Protein AF-A0A7S3DZ90-F1 (afdb_monomer)

Foldseek 3Di:
DDWDWDADFLQWIWTWDFPDDPVDTDTDPTDTAWEFCAQQPDLPDDDDCVRIDGRGAFCAPVQPVDPVRRSTWLKAWDWDQLQVPPDIWTWIHTQFQWTKTWAFSNDFDDDDPPGHTYTYDIAFADEPNHGDGADHNAHWDWDDDPNWIKIWGQHPVQFIWIWTDPHRHYTYTPGADADPPPRHTHHQDDDPDPPHRHRDDD

Organism: NCBI:txid464258

Sequence (202 aa):
RTDIVAGNAEGKILFFKNVGTDEFPQFLPGLSVKYCIVEVKNPAAKVHPRLLREIHVTAGSQALNGPAESAYGYATPAVVDWNGDGFPDLVMTDALGMHRVYLNAALRGGGGGGGAPVMQPEIGLYSDDRELQGPWRVKPGVGRFQGRMIYVVVDTDNELRAYHKIDNQNVKDAGKLKLVDGGKPIKTHYLSGSATGRIDIN

InterPro domains:
  IPR028994 Integrin alpha, N-terminal [SSF69318] (3-104)

Nearest PDB structures (foldseek):
  3mks-assembly3_D  TM=5.345E-01  e=4.967E-01  Saccharomyces cerevisiae
  6qk7-assembly1_B  TM=4.854E-01  e=2.616E-01  Saccharomyces cerevisiae S288C
  2vwd-assembly2_B  TM=2.953E-01  e=1.898E-01  Henipavirus nipahense
  7phw-assembly1_A  TM=2.817E-01  e=1.168E+00  Plasmodium falciparum 3D7

Structure (mmCIF, N/CA/C/O backbone):
data_AF-A0A7S3DZ90-F1
#
_entry.id   AF-A0A7S3DZ90-F1
#
loop_
_atom_site.group_PDB
_atom_site.id
_atom_site.type_symbol
_atom_site.label_atom_id
_atom_site.label_alt_id
_atom_site.label_comp_id
_atom_site.label_asym_id
_atom_site.label_entity_id
_atom_site.label_seq_id
_atom_site.pdbx_PDB_ins_code
_atom_site.Cartn_x
_atom_site.Cartn_y
_atom_site.Cartn_z
_atom_site.occupancy
_atom_site.B_iso_or_equiv
_atom_site.auth_seq_id
_atom_site.auth_comp_id
_atom_site.auth_asym_id
_atom_site.auth_atom_id
_atom_site.pdbx_PDB_model_num
ATOM 1 N N . ARG A 1 1 ? 6.403 -19.723 -6.366 1.00 89.50 1 ARG A N 1
ATOM 2 C CA . ARG A 1 1 ? 7.578 -18.830 -6.302 1.00 89.50 1 ARG A CA 1
ATOM 3 C C . ARG A 1 1 ? 7.096 -17.448 -5.910 1.00 89.50 1 ARG A C 1
ATOM 5 O O . ARG A 1 1 ? 6.301 -16.870 -6.643 1.00 89.50 1 ARG A O 1
ATOM 12 N N . THR A 1 2 ? 7.594 -16.941 -4.796 1.00 94.38 2 THR A N 1
ATOM 13 C CA . THR A 1 2 ? 7.128 -15.726 -4.137 1.00 94.38 2 THR A CA 1
ATOM 14 C C . THR A 1 2 ? 8.254 -14.705 -4.116 1.00 94.38 2 THR A C 1
ATOM 16 O O . THR A 1 2 ? 9.375 -15.025 -3.720 1.00 94.38 2 THR A O 1
ATOM 19 N N . ASP A 1 3 ? 7.953 -13.493 -4.573 1.00 95.75 3 ASP A N 1
ATOM 20 C CA . ASP A 1 3 ? 8.850 -12.338 -4.530 1.00 95.75 3 ASP A CA 1
ATOM 21 C C . ASP A 1 3 ? 8.660 -11.551 -3.220 1.00 95.75 3 ASP A C 1
ATOM 23 O O . ASP A 1 3 ? 7.667 -11.735 -2.515 1.00 95.75 3 ASP A O 1
ATOM 27 N N . ILE A 1 4 ? 9.578 -10.632 -2.903 1.00 96.31 4 ILE A N 1
ATOM 28 C CA . ILE A 1 4 ? 9.445 -9.734 -1.745 1.00 96.31 4 ILE A CA 1
ATOM 29 C C . ILE A 1 4 ? 9.170 -8.306 -2.214 1.00 96.31 4 ILE A C 1
ATOM 31 O O . ILE A 1 4 ? 9.851 -7.778 -3.094 1.00 96.31 4 ILE A O 1
ATOM 35 N N . VAL A 1 5 ? 8.210 -7.657 -1.555 1.00 97.00 5 VAL A N 1
ATOM 36 C CA . VAL A 1 5 ? 8.021 -6.204 -1.586 1.00 97.00 5 VAL A CA 1
ATOM 37 C C . VAL A 1 5 ? 8.243 -5.669 -0.178 1.00 97.00 5 VAL A C 1
ATOM 39 O O . VAL A 1 5 ? 7.605 -6.130 0.769 1.00 97.00 5 VAL A O 1
ATOM 42 N N . ALA A 1 6 ? 9.138 -4.697 -0.041 1.00 96.81 6 ALA A N 1
ATOM 43 C CA . ALA A 1 6 ? 9.472 -4.089 1.239 1.00 96.81 6 ALA A CA 1
ATOM 44 C C . ALA A 1 6 ? 9.488 -2.565 1.123 1.00 96.81 6 ALA A C 1
ATOM 46 O O . ALA A 1 6 ? 9.987 -2.017 0.143 1.00 96.81 6 ALA A O 1
ATOM 47 N N . GLY A 1 7 ? 8.957 -1.884 2.134 1.00 96.38 7 GLY A N 1
ATOM 48 C CA . GLY A 1 7 ? 9.203 -0.460 2.324 1.00 96.38 7 GLY A CA 1
ATOM 49 C C . GLY A 1 7 ? 10.426 -0.233 3.210 1.00 96.38 7 GLY A C 1
ATOM 50 O O . GLY A 1 7 ? 10.909 -1.163 3.860 1.00 96.38 7 GLY A O 1
ATOM 51 N N . ASN A 1 8 ? 10.942 0.993 3.239 1.00 94.94 8 ASN A N 1
ATOM 52 C CA . ASN A 1 8 ? 12.069 1.362 4.096 1.00 94.94 8 ASN A CA 1
ATOM 53 C C . ASN A 1 8 ? 11.842 2.703 4.821 1.00 94.94 8 ASN A C 1
ATOM 55 O O . ASN A 1 8 ? 10.846 3.395 4.596 1.00 94.94 8 ASN A O 1
ATOM 59 N N . ALA A 1 9 ? 12.780 3.070 5.701 1.00 93.81 9 ALA A N 1
ATOM 60 C CA . ALA A 1 9 ? 12.721 4.312 6.475 1.00 93.81 9 ALA A CA 1
ATOM 61 C C . ALA A 1 9 ? 12.746 5.572 5.591 1.00 93.81 9 ALA A C 1
ATOM 63 O O . ALA A 1 9 ? 12.045 6.532 5.894 1.00 93.81 9 ALA A O 1
ATOM 64 N N . GLU A 1 10 ? 13.464 5.545 4.464 1.00 94.69 10 GLU A N 1
ATOM 65 C CA . GLU A 1 10 ? 13.454 6.633 3.472 1.00 94.69 10 GLU A CA 1
ATOM 66 C C . GLU A 1 10 ? 12.073 6.823 2.825 1.00 94.69 10 GLU A C 1
ATOM 68 O O . GLU A 1 10 ? 11.802 7.883 2.294 1.00 94.69 10 GLU A O 1
ATOM 73 N N . GLY A 1 11 ? 11.172 5.836 2.894 1.00 95.19 11 GLY A N 1
ATOM 74 C CA . GLY A 1 11 ? 9.856 5.905 2.256 1.00 95.19 11 GLY A CA 1
ATOM 75 C C . GLY A 1 11 ? 9.835 5.415 0.811 1.00 95.19 11 GLY A C 1
ATOM 76 O O . GLY A 1 11 ? 8.905 5.717 0.065 1.00 95.19 11 GLY A O 1
ATOM 77 N N . LYS A 1 12 ? 10.849 4.644 0.411 1.00 96.75 12 LYS A N 1
ATOM 78 C CA . LYS A 1 12 ? 10.896 3.946 -0.875 1.00 96.75 12 LYS A CA 1
ATOM 79 C C . LYS A 1 12 ? 10.248 2.573 -0.772 1.00 96.75 12 LYS A C 1
ATOM 81 O O . LYS A 1 12 ? 10.244 1.955 0.294 1.00 96.75 12 LYS A O 1
ATOM 86 N N . ILE A 1 13 ? 9.775 2.073 -1.912 1.00 97.75 13 ILE A N 1
ATOM 87 C CA . ILE A 1 13 ? 9.310 0.692 -2.074 1.00 97.75 13 ILE A CA 1
ATOM 88 C C . ILE A 1 13 ? 10.313 -0.083 -2.925 1.00 97.75 13 ILE A C 1
ATOM 90 O O . ILE A 1 13 ? 10.638 0.319 -4.041 1.00 97.75 13 ILE A O 1
ATOM 94 N N . LEU A 1 14 ? 10.774 -1.216 -2.408 1.00 97.00 14 LEU A N 1
ATOM 95 C CA . LEU A 1 14 ? 11.739 -2.101 -3.043 1.00 97.00 14 LEU A CA 1
ATOM 96 C C . LEU A 1 14 ? 11.081 -3.430 -3.415 1.00 97.00 14 LEU A C 1
ATOM 98 O O . LEU A 1 14 ? 10.342 -4.016 -2.624 1.00 97.00 14 LEU A O 1
ATOM 102 N N . PHE A 1 15 ? 11.389 -3.915 -4.613 1.00 96.75 15 PHE A N 1
ATOM 103 C CA . PHE A 1 15 ? 11.001 -5.221 -5.128 1.00 96.75 15 PHE A CA 1
ATOM 104 C C . PHE A 1 15 ? 12.232 -6.116 -5.258 1.00 96.75 15 PHE A C 1
ATOM 106 O O . PHE A 1 15 ? 13.197 -5.761 -5.938 1.00 96.75 15 PHE A O 1
ATOM 113 N N . PHE A 1 16 ? 12.179 -7.294 -4.646 1.00 96.00 16 PHE A N 1
ATOM 114 C CA . PHE A 1 16 ? 13.222 -8.309 -4.721 1.00 96.00 16 PHE A CA 1
ATOM 115 C C . PHE A 1 16 ? 12.654 -9.539 -5.419 1.00 96.00 16 PHE A C 1
ATOM 117 O O . PHE A 1 16 ? 11.820 -10.261 -4.867 1.00 96.00 16 PHE A O 1
ATOM 124 N N . LYS A 1 17 ? 13.114 -9.775 -6.647 1.00 94.81 17 LYS A N 1
ATOM 125 C CA . LYS A 1 17 ? 12.684 -10.925 -7.439 1.00 94.81 17 LYS A CA 1
ATOM 126 C C . LYS A 1 17 ? 13.322 -12.201 -6.906 1.00 94.81 17 LYS A C 1
ATOM 128 O O . LYS A 1 17 ? 14.549 -12.280 -6.842 1.00 94.81 17 LYS A O 1
ATOM 133 N N . ASN A 1 18 ? 12.511 -13.211 -6.622 1.00 95.62 18 ASN A N 1
ATOM 134 C CA . ASN A 1 18 ? 12.987 -14.553 -6.340 1.00 95.62 18 ASN A CA 1
ATOM 135 C C . ASN A 1 18 ? 13.357 -15.257 -7.658 1.00 95.62 18 ASN A C 1
ATOM 137 O O . ASN A 1 18 ? 12.554 -15.394 -8.583 1.00 95.62 18 ASN A O 1
ATOM 141 N N . VAL A 1 19 ? 14.603 -15.697 -7.776 1.00 95.38 19 VAL A N 1
ATOM 142 C CA . VAL A 1 19 ? 15.122 -16.500 -8.889 1.00 95.38 19 VAL A CA 1
ATOM 143 C C . VAL A 1 19 ? 15.298 -17.980 -8.524 1.00 95.38 19 VAL A C 1
ATOM 145 O O . VAL A 1 19 ? 15.515 -18.782 -9.431 1.00 95.38 19 VAL A O 1
ATOM 148 N N . GLY A 1 20 ? 15.105 -18.346 -7.249 1.00 95.38 20 GLY A N 1
ATOM 149 C CA . GLY A 1 20 ? 15.128 -19.710 -6.698 1.00 95.38 20 GLY A CA 1
ATOM 150 C C . GLY A 1 20 ? 13.739 -20.366 -6.603 1.00 95.38 20 GLY A C 1
ATOM 151 O O . GLY A 1 20 ? 12.904 -20.184 -7.484 1.00 95.38 20 GLY A O 1
ATOM 152 N N . THR A 1 21 ? 13.451 -21.155 -5.570 1.00 97.31 21 THR A N 1
ATOM 153 C CA . THR A 1 21 ? 12.089 -21.688 -5.311 1.00 97.31 21 THR A CA 1
ATOM 154 C C . THR A 1 21 ? 11.486 -21.056 -4.056 1.00 97.31 21 THR A C 1
ATOM 156 O O . THR A 1 21 ? 12.068 -20.122 -3.506 1.00 97.31 21 THR A O 1
ATOM 159 N N . ASP A 1 22 ? 10.294 -21.487 -3.634 1.00 96.12 22 ASP A N 1
ATOM 160 C CA . ASP A 1 22 ? 9.749 -21.050 -2.339 1.00 96.12 22 ASP A CA 1
ATOM 161 C C . ASP A 1 22 ? 10.465 -21.747 -1.173 1.00 96.12 22 ASP A C 1
ATOM 163 O O . ASP A 1 22 ? 10.659 -21.152 -0.119 1.00 96.12 22 ASP A O 1
ATOM 167 N N . GLU A 1 23 ? 10.931 -22.976 -1.392 1.00 97.25 23 GLU A N 1
ATOM 168 C CA . GLU A 1 23 ? 11.696 -23.779 -0.434 1.00 97.25 23 GLU A CA 1
ATOM 169 C C . GLU A 1 23 ? 13.158 -23.319 -0.344 1.00 97.25 23 GLU A C 1
ATOM 171 O O . GLU A 1 23 ? 13.744 -23.309 0.736 1.00 97.25 23 GLU A O 1
ATOM 176 N N . PHE A 1 24 ? 13.743 -22.910 -1.476 1.00 97.44 24 PHE A N 1
ATOM 177 C CA . PHE A 1 24 ? 15.122 -22.425 -1.579 1.00 97.44 24 PHE A CA 1
ATOM 178 C C . PHE A 1 24 ? 15.156 -21.061 -2.282 1.00 97.44 24 PHE A C 1
ATOM 180 O O . PHE A 1 24 ? 15.532 -20.973 -3.461 1.00 97.44 24 PHE A O 1
ATOM 187 N N . PRO A 1 25 ? 14.723 -19.985 -1.603 1.00 97.50 25 PRO A N 1
ATOM 188 C CA . PRO A 1 25 ? 14.628 -18.673 -2.219 1.00 97.50 25 PRO A CA 1
ATOM 189 C C . PRO A 1 25 ? 16.012 -18.083 -2.498 1.00 97.50 25 PRO A C 1
ATOM 191 O O . PRO A 1 25 ? 16.940 -18.189 -1.697 1.00 97.50 25 PRO A O 1
ATOM 194 N N . GLN A 1 26 ? 16.136 -17.412 -3.641 1.00 97.12 26 GLN A N 1
ATOM 195 C CA . GLN A 1 26 ? 17.322 -16.640 -4.012 1.00 97.12 26 GLN A CA 1
ATOM 196 C C . GLN A 1 26 ? 16.853 -15.306 -4.561 1.00 97.12 26 GLN A C 1
ATOM 198 O O . GLN A 1 26 ? 16.130 -15.285 -5.551 1.00 97.12 26 GLN A O 1
ATOM 203 N N . PHE A 1 27 ? 17.237 -14.195 -3.944 1.00 96.06 27 PHE A N 1
ATOM 204 C CA . PHE A 1 27 ? 16.730 -12.883 -4.335 1.00 96.06 27 PHE A CA 1
ATOM 205 C C . PHE A 1 27 ? 17.765 -12.094 -5.132 1.00 96.06 27 PHE A C 1
ATOM 207 O O . PHE A 1 27 ? 18.931 -12.010 -4.749 1.00 96.06 27 PHE A O 1
ATOM 214 N N . LEU A 1 28 ? 17.324 -11.487 -6.234 1.00 94.56 28 LEU A N 1
ATOM 215 C CA . LEU A 1 28 ? 18.101 -10.451 -6.913 1.00 94.56 28 LEU A CA 1
ATOM 216 C C . LEU A 1 28 ? 18.179 -9.179 -6.046 1.00 94.56 28 LEU A C 1
ATOM 218 O O . LEU A 1 28 ? 17.318 -8.982 -5.182 1.00 94.56 28 LEU A O 1
ATOM 222 N N . PRO A 1 29 ? 19.162 -8.288 -6.293 1.00 93.94 29 PRO A N 1
ATOM 223 C CA . PRO A 1 29 ? 19.212 -6.981 -5.645 1.00 93.94 29 PRO A CA 1
ATOM 224 C C . PRO A 1 29 ? 17.889 -6.218 -5.775 1.00 93.94 29 PRO A C 1
ATOM 226 O O . PRO A 1 29 ? 17.228 -6.271 -6.815 1.00 93.94 29 PRO A O 1
ATOM 229 N N . GLY A 1 30 ? 17.525 -5.497 -4.713 1.00 93.62 30 GLY A N 1
ATOM 230 C CA . GLY A 1 30 ? 16.274 -4.750 -4.644 1.00 93.62 30 GLY A CA 1
ATOM 231 C C . GLY A 1 30 ? 16.196 -3.662 -5.710 1.00 93.62 30 GLY A C 1
ATOM 232 O O . GLY A 1 30 ? 17.103 -2.844 -5.851 1.00 93.62 30 GLY A O 1
ATOM 233 N N . LEU A 1 31 ? 15.088 -3.645 -6.443 1.00 94.56 31 LEU A N 1
ATOM 234 C CA . LEU A 1 31 ? 14.772 -2.624 -7.432 1.00 94.56 31 LEU A CA 1
ATOM 235 C C . LEU A 1 31 ? 13.698 -1.693 -6.881 1.00 94.56 31 LEU A C 1
ATOM 237 O O . LEU A 1 31 ? 12.680 -2.162 -6.374 1.00 94.56 31 LEU A O 1
ATOM 241 N N . SER A 1 32 ? 13.875 -0.384 -7.040 1.00 94.38 32 SER A N 1
ATOM 242 C CA . SER A 1 32 ? 12.825 0.569 -6.689 1.00 94.38 32 SER A CA 1
ATOM 243 C C . SER A 1 32 ? 11.581 0.356 -7.546 1.00 94.38 32 SER A C 1
ATOM 245 O O . SER A 1 32 ? 11.652 0.344 -8.782 1.00 94.38 32 SER A O 1
ATOM 247 N N . VAL A 1 33 ? 10.430 0.240 -6.889 1.00 96.44 33 VAL A N 1
ATOM 248 C CA . VAL A 1 33 ? 9.128 0.270 -7.550 1.00 96.44 33 VAL A CA 1
ATOM 249 C C . VAL A 1 33 ? 8.844 1.700 -7.998 1.00 96.44 33 VAL A C 1
ATOM 251 O O . VAL A 1 33 ? 9.099 2.675 -7.286 1.00 96.44 33 VAL A O 1
ATOM 254 N N . LYS A 1 34 ? 8.338 1.824 -9.223 1.00 95.94 34 LYS A N 1
ATOM 255 C CA . LYS A 1 34 ? 8.043 3.108 -9.856 1.00 95.94 34 LYS A CA 1
ATOM 256 C C . LYS A 1 34 ? 6.565 3.201 -10.174 1.00 95.94 34 LYS A C 1
ATOM 258 O O . LYS A 1 34 ? 5.936 2.179 -10.425 1.00 95.94 34 LYS A O 1
ATOM 263 N N . TYR A 1 35 ? 6.051 4.417 -10.255 1.00 96.12 35 TYR A N 1
ATOM 264 C CA . TYR A 1 35 ? 4.748 4.691 -10.841 1.00 96.12 35 TYR A CA 1
ATOM 265 C C . TYR A 1 35 ? 4.894 5.494 -12.135 1.00 96.12 35 TYR A C 1
ATOM 267 O O . TYR A 1 35 ? 5.886 6.204 -12.338 1.00 96.12 35 TYR A O 1
ATOM 275 N N . CYS A 1 36 ? 3.924 5.360 -13.034 1.00 95.00 36 CYS A N 1
ATOM 276 C CA . CYS A 1 36 ? 3.773 6.253 -14.171 1.00 95.00 36 CYS A CA 1
ATOM 277 C C . CYS A 1 36 ? 3.003 7.500 -13.733 1.00 95.00 36 CYS A C 1
ATOM 279 O O . CYS A 1 36 ? 1.966 7.378 -13.097 1.00 95.00 36 CYS A O 1
ATOM 281 N N . ILE A 1 37 ? 3.476 8.696 -14.087 1.00 95.31 37 ILE A N 1
ATOM 282 C CA . ILE A 1 37 ? 2.804 9.963 -13.733 1.00 95.31 37 ILE A CA 1
ATOM 283 C C . ILE A 1 37 ? 1.481 10.184 -14.480 1.00 95.31 37 ILE A C 1
ATOM 285 O O . ILE A 1 37 ? 0.783 11.157 -14.218 1.00 95.31 37 ILE A O 1
ATOM 289 N N . VAL A 1 38 ? 1.162 9.313 -15.436 1.00 92.31 38 VAL A N 1
ATOM 290 C CA . VAL A 1 38 ? -0.107 9.287 -16.160 1.00 92.31 38 VAL A CA 1
ATOM 291 C C . VAL A 1 38 ? -0.729 7.907 -16.026 1.00 92.31 38 VAL A C 1
ATOM 293 O O . VAL A 1 38 ? -0.021 6.907 -15.907 1.00 92.31 38 VAL A O 1
ATOM 296 N N . GLU A 1 39 ? -2.054 7.857 -16.083 1.00 92.00 39 GLU A N 1
ATOM 297 C CA . GLU A 1 39 ? -2.792 6.600 -16.093 1.00 92.00 39 GLU A CA 1
ATOM 298 C C . GLU A 1 39 ? -2.480 5.790 -17.367 1.00 92.00 39 GLU A C 1
ATOM 300 O O . GLU A 1 39 ? -2.555 6.296 -18.491 1.00 92.00 39 GLU A O 1
ATOM 305 N N . VAL A 1 40 ? -2.158 4.510 -17.197 1.00 90.38 40 VAL A N 1
ATOM 306 C CA . VAL A 1 40 ? -1.925 3.552 -18.281 1.00 90.38 40 VAL A CA 1
ATOM 307 C C . VAL A 1 40 ? -3.172 2.692 -18.462 1.00 90.38 40 VAL A C 1
ATOM 309 O O . VAL A 1 40 ? -3.439 1.810 -17.655 1.00 90.38 40 VAL A O 1
ATOM 312 N N . LYS A 1 41 ? -3.925 2.915 -19.544 1.00 87.88 41 LYS A N 1
ATOM 313 C CA . LYS A 1 41 ? -5.179 2.180 -19.820 1.00 87.88 41 LYS A CA 1
ATOM 314 C C . LYS A 1 41 ? -5.005 0.908 -20.647 1.00 87.88 41 LYS A C 1
ATOM 316 O O . LYS A 1 41 ? -5.927 0.107 -20.747 1.00 87.88 41 LYS A O 1
ATOM 321 N N . ASN A 1 42 ? -3.847 0.738 -21.282 1.00 85.75 42 ASN A N 1
ATOM 322 C CA . ASN A 1 42 ? -3.551 -0.410 -22.130 1.00 85.75 42 ASN A CA 1
ATOM 323 C C . ASN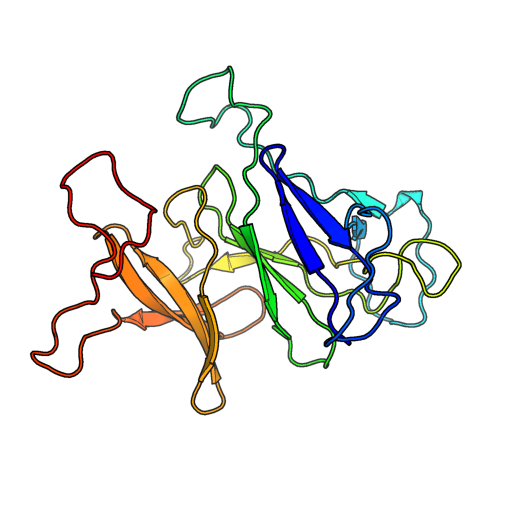 A 1 42 ? -2.287 -1.121 -21.615 1.00 85.75 42 ASN A C 1
ATOM 325 O O . ASN A 1 42 ? -1.208 -0.536 -21.718 1.00 85.75 42 ASN A O 1
ATOM 329 N N . PRO A 1 43 ? -2.382 -2.374 -21.137 1.00 74.94 43 PRO A N 1
ATOM 330 C CA . PRO A 1 43 ? -1.232 -3.172 -20.697 1.00 74.94 43 PRO A CA 1
ATOM 331 C C . PRO A 1 43 ? -0.149 -3.377 -21.769 1.00 74.94 43 PRO A C 1
ATOM 333 O O . PRO A 1 43 ? 1.010 -3.619 -21.448 1.00 74.94 43 PRO A O 1
ATOM 336 N N . ALA A 1 44 ? -0.499 -3.263 -23.056 1.00 82.69 44 ALA A N 1
ATOM 337 C CA . ALA A 1 44 ? 0.456 -3.336 -24.162 1.00 82.69 44 ALA A CA 1
ATOM 338 C C . ALA A 1 44 ? 1.188 -2.004 -24.432 1.00 82.69 44 ALA A C 1
ATOM 340 O O . ALA A 1 44 ? 2.037 -1.933 -25.326 1.00 82.69 44 ALA A O 1
ATOM 341 N N . ALA A 1 45 ? 0.858 -0.929 -23.707 1.00 83.94 45 ALA A N 1
ATOM 342 C CA . ALA A 1 45 ? 1.487 0.369 -23.892 1.00 83.94 45 ALA A CA 1
ATOM 343 C C . ALA A 1 45 ? 2.976 0.328 -23.525 1.00 83.94 45 ALA A C 1
ATOM 345 O O . ALA A 1 45 ? 3.390 -0.226 -22.509 1.00 83.94 45 ALA A O 1
ATOM 346 N N . LYS A 1 46 ? 3.800 0.997 -24.332 1.00 83.12 46 LYS A N 1
ATOM 347 C CA . LYS A 1 46 ? 5.193 1.278 -23.978 1.00 83.12 46 LYS A CA 1
ATOM 348 C C . LYS A 1 46 ? 5.250 2.638 -23.297 1.00 83.12 46 LYS A C 1
ATOM 350 O O . LYS A 1 46 ? 4.935 3.652 -23.913 1.00 83.12 46 LYS A O 1
ATOM 355 N N . VAL A 1 47 ? 5.672 2.664 -22.037 1.00 86.12 47 VAL A N 1
ATOM 356 C CA . VAL A 1 47 ? 5.824 3.908 -21.275 1.00 86.12 47 VAL A CA 1
ATOM 357 C C . VAL A 1 47 ? 7.250 4.425 -21.414 1.00 86.12 47 VAL A C 1
ATOM 359 O O . VAL A 1 47 ? 8.220 3.723 -21.125 1.00 86.12 47 VAL A O 1
ATOM 362 N N . HIS A 1 48 ? 7.384 5.677 -21.847 1.00 89.31 48 HIS A N 1
ATOM 363 C CA . HIS A 1 48 ? 8.685 6.327 -21.931 1.00 89.31 48 HIS A CA 1
ATOM 364 C C . HIS A 1 48 ? 9.280 6.518 -20.518 1.00 89.31 48 HIS A C 1
ATOM 366 O O . HIS A 1 48 ? 8.572 7.010 -19.638 1.00 89.31 48 HIS A O 1
ATOM 372 N N . PRO A 1 49 ? 10.579 6.240 -20.274 1.00 88.69 49 PRO A N 1
ATOM 373 C CA . PRO A 1 49 ? 11.175 6.324 -18.934 1.00 88.69 49 PRO A CA 1
ATOM 374 C C . PRO A 1 49 ? 11.006 7.677 -18.224 1.00 88.69 49 PRO A C 1
ATOM 376 O O . PRO A 1 49 ? 10.939 7.724 -17.000 1.00 88.69 49 PRO A O 1
ATOM 379 N N . ARG A 1 50 ? 10.885 8.784 -18.973 1.00 92.75 50 ARG A N 1
ATOM 380 C CA . ARG A 1 50 ? 10.632 10.133 -18.412 1.00 92.75 50 ARG A CA 1
ATOM 381 C C . ARG A 1 50 ? 9.261 10.288 -17.747 1.00 92.75 50 ARG A C 1
ATOM 383 O O . ARG A 1 50 ? 9.075 11.245 -17.000 1.00 92.75 50 ARG A O 1
ATOM 390 N N . LEU A 1 51 ? 8.326 9.379 -18.005 1.00 94.00 51 LEU A N 1
ATOM 391 C CA . LEU A 1 51 ? 7.019 9.340 -17.349 1.00 94.00 51 LEU A CA 1
ATOM 392 C C . LEU A 1 51 ? 7.038 8.502 -16.067 1.00 94.00 51 LEU A C 1
ATOM 394 O O . LEU A 1 51 ? 6.029 8.440 -15.381 1.00 94.00 51 LEU A O 1
ATOM 398 N N . LEU A 1 52 ? 8.160 7.857 -15.736 1.00 94.19 52 LEU A N 1
ATOM 399 C CA . LEU A 1 52 ? 8.284 7.052 -14.527 1.00 94.19 52 LEU A CA 1
ATOM 400 C C . LEU A 1 52 ? 8.883 7.875 -13.387 1.00 94.19 52 LEU A C 1
ATOM 402 O O . LEU A 1 52 ? 9.820 8.657 -13.587 1.00 94.19 52 LEU A O 1
ATOM 406 N N . ARG A 1 53 ? 8.365 7.677 -12.180 1.00 95.69 53 ARG A N 1
ATOM 407 C CA . ARG A 1 53 ? 8.896 8.237 -10.935 1.00 95.69 53 ARG A CA 1
ATOM 408 C C . ARG A 1 53 ? 9.047 7.126 -9.914 1.00 95.69 53 ARG A C 1
ATOM 410 O O . ARG A 1 53 ? 8.272 6.178 -9.908 1.00 95.69 53 ARG A O 1
ATOM 417 N N . GLU A 1 54 ? 10.080 7.224 -9.091 1.00 95.06 54 GLU A N 1
ATOM 418 C CA . GLU A 1 54 ? 10.201 6.364 -7.918 1.00 95.06 54 GLU A CA 1
ATOM 419 C C . GLU A 1 54 ? 9.058 6.678 -6.949 1.00 95.06 54 GLU A C 1
ATOM 421 O O . GLU A 1 54 ? 8.709 7.846 -6.768 1.00 95.06 54 GLU A O 1
ATOM 426 N N . ILE A 1 55 ? 8.465 5.642 -6.353 1.00 96.25 55 ILE A N 1
ATOM 427 C CA . ILE A 1 55 ? 7.583 5.840 -5.204 1.00 96.25 55 ILE A CA 1
ATOM 428 C C . ILE A 1 55 ? 8.487 6.193 -4.022 1.00 96.25 55 ILE A C 1
ATOM 430 O O . ILE A 1 55 ? 9.257 5.350 -3.561 1.00 96.25 55 ILE A O 1
ATOM 434 N N . HIS A 1 56 ? 8.413 7.445 -3.579 1.00 95.69 56 HIS A N 1
ATOM 435 C CA . HIS A 1 56 ? 9.183 7.978 -2.462 1.00 95.69 56 HIS A CA 1
ATOM 436 C C . HIS A 1 56 ? 8.283 8.927 -1.669 1.00 95.69 56 HIS A C 1
ATOM 438 O O . HIS A 1 56 ? 8.069 10.071 -2.067 1.00 95.69 56 HIS A O 1
ATOM 444 N N . VAL A 1 57 ? 7.714 8.416 -0.580 1.00 93.50 57 VAL A N 1
ATOM 445 C CA . VAL A 1 57 ? 6.922 9.211 0.367 1.00 93.50 57 VAL A CA 1
ATOM 446 C C . VAL A 1 57 ? 7.855 9.780 1.427 1.00 93.50 57 VAL A C 1
ATOM 448 O O . VAL A 1 57 ? 8.763 9.087 1.863 1.00 93.50 57 VAL A O 1
ATOM 451 N N . THR A 1 58 ? 7.662 11.021 1.854 1.00 93.62 58 THR A N 1
ATOM 452 C CA . THR A 1 58 ? 8.437 11.622 2.949 1.00 93.62 58 THR A CA 1
ATOM 453 C C . THR A 1 58 ? 7.513 12.439 3.838 1.00 93.62 58 THR A C 1
ATOM 455 O O . THR A 1 58 ? 6.482 12.933 3.386 1.00 93.62 58 THR A O 1
ATOM 458 N N . ALA A 1 59 ? 7.868 12.579 5.114 1.00 91.75 59 ALA A N 1
ATOM 459 C CA . ALA A 1 59 ? 7.096 13.392 6.046 1.00 91.75 59 ALA A CA 1
ATOM 460 C C . ALA A 1 59 ? 7.202 14.898 5.744 1.00 91.75 59 ALA A C 1
ATOM 462 O O . ALA A 1 59 ? 6.305 15.671 6.078 1.00 91.75 59 ALA A O 1
ATOM 463 N N . GLY A 1 60 ? 8.301 15.336 5.124 1.00 91.31 60 GLY A N 1
ATOM 464 C CA . GLY A 1 60 ? 8.527 16.736 4.779 1.00 91.31 60 GLY A CA 1
ATOM 465 C C . GLY A 1 60 ? 8.446 17.657 6.000 1.00 91.31 60 GLY A C 1
ATOM 466 O O . GLY A 1 60 ? 8.908 17.322 7.092 1.00 91.31 60 GLY A O 1
ATOM 467 N N . SER A 1 61 ? 7.836 18.830 5.827 1.00 88.75 61 SER A N 1
ATOM 468 C CA . SER A 1 61 ? 7.608 19.791 6.917 1.00 88.75 61 SER A CA 1
ATOM 469 C C . SER A 1 61 ? 6.606 19.307 7.971 1.00 88.75 61 SER A C 1
ATOM 471 O O . SER A 1 61 ? 6.503 19.922 9.029 1.00 88.75 61 SER A O 1
ATOM 473 N N . GLN A 1 62 ? 5.887 18.214 7.705 1.00 85.94 62 GLN A N 1
ATOM 474 C CA . GLN A 1 62 ? 4.899 17.618 8.605 1.00 85.94 62 GLN A CA 1
ATOM 475 C C . GLN A 1 62 ? 5.508 16.528 9.505 1.00 85.94 62 GLN A C 1
ATOM 477 O O . GLN A 1 62 ? 4.780 15.815 10.192 1.00 85.94 62 GLN A O 1
ATOM 482 N N . ALA A 1 63 ? 6.838 16.382 9.518 1.00 83.25 63 ALA A N 1
ATOM 483 C CA . ALA A 1 63 ? 7.534 15.414 10.359 1.00 83.25 63 ALA A CA 1
ATOM 484 C C . ALA A 1 63 ? 7.252 15.628 11.854 1.00 83.25 63 ALA A C 1
ATOM 486 O O . ALA A 1 63 ? 7.752 16.567 12.476 1.00 83.25 63 ALA A O 1
ATOM 487 N N . LEU A 1 64 ? 6.488 14.701 12.440 1.00 76.75 64 LEU A N 1
ATOM 488 C CA . LEU A 1 64 ? 6.030 14.771 13.830 1.00 76.75 64 LEU A CA 1
ATOM 489 C C . LEU A 1 64 ? 7.183 14.736 14.848 1.00 76.75 64 LEU A C 1
ATOM 491 O O . LEU A 1 64 ? 7.111 15.389 15.884 1.00 76.75 64 LEU A O 1
ATOM 495 N N . ASN A 1 65 ? 8.267 14.021 14.534 1.00 79.12 65 ASN A N 1
ATOM 496 C CA . ASN A 1 65 ? 9.448 13.901 15.400 1.00 79.12 65 ASN A CA 1
ATOM 497 C C . ASN A 1 65 ? 10.494 15.005 15.153 1.00 79.12 65 ASN A C 1
ATOM 499 O O . ASN A 1 65 ? 11.620 14.926 15.644 1.00 79.12 65 ASN A O 1
ATOM 503 N N . GLY A 1 66 ? 10.127 16.040 14.393 1.00 83.44 66 GLY A N 1
ATOM 504 C CA . GLY A 1 66 ? 10.957 17.204 14.116 1.00 83.44 66 GLY A CA 1
ATOM 505 C C . GLY A 1 66 ? 11.699 17.156 12.773 1.00 83.44 66 GLY A C 1
ATOM 506 O O . GLY A 1 66 ? 11.669 16.152 12.057 1.00 83.44 66 GLY A O 1
ATOM 507 N N . PRO A 1 67 ? 12.404 18.249 12.415 1.00 87.69 67 PRO A N 1
ATOM 508 C CA . PRO A 1 67 ? 12.980 18.442 11.079 1.00 87.69 67 PRO A CA 1
ATOM 509 C C . PRO A 1 67 ? 13.986 17.369 10.651 1.00 87.69 67 PRO A C 1
ATOM 511 O O . PRO A 1 67 ? 14.127 17.104 9.458 1.00 87.69 67 PRO A O 1
ATOM 514 N N . ALA A 1 68 ? 14.664 16.732 11.612 1.00 87.12 68 ALA A N 1
ATOM 515 C CA . ALA A 1 68 ? 15.616 15.654 11.353 1.00 87.12 68 ALA A CA 1
ATOM 516 C C . ALA A 1 68 ? 14.970 14.432 10.674 1.00 87.12 68 ALA A C 1
ATOM 518 O O . ALA A 1 68 ? 15.657 13.701 9.967 1.00 87.12 68 ALA A O 1
ATOM 519 N N . GLU A 1 69 ? 13.659 14.231 10.843 1.00 87.81 69 GLU A N 1
ATOM 520 C CA . GLU A 1 69 ? 12.921 13.143 10.194 1.00 87.81 69 GLU A CA 1
ATOM 521 C C . GLU A 1 69 ? 12.141 13.580 8.942 1.00 87.81 69 GLU A C 1
ATOM 523 O O . GLU A 1 69 ? 11.411 12.780 8.364 1.00 87.81 69 GLU A O 1
ATOM 528 N N . SER A 1 70 ? 12.312 14.819 8.469 1.00 90.88 70 SER A N 1
ATOM 529 C CA . SER A 1 70 ? 11.623 15.325 7.265 1.00 90.88 70 SER A CA 1
ATOM 530 C C . SER A 1 70 ? 11.908 14.515 5.997 1.00 90.88 70 SER A C 1
ATOM 532 O O . SER A 1 70 ? 11.057 14.428 5.112 1.00 90.88 70 SER A O 1
ATOM 534 N N . ALA A 1 71 ? 13.082 13.887 5.924 1.00 89.69 71 ALA A N 1
ATOM 535 C CA . ALA A 1 71 ? 13.490 13.034 4.814 1.00 89.69 71 ALA A CA 1
ATOM 536 C C . ALA A 1 71 ? 12.999 11.579 4.932 1.00 89.69 71 ALA A C 1
ATOM 538 O O . ALA A 1 71 ? 13.234 10.796 4.017 1.00 89.69 71 ALA A O 1
ATOM 539 N N . TYR A 1 72 ? 12.350 11.197 6.036 1.00 92.25 72 TYR A N 1
ATOM 540 C CA . TYR A 1 72 ? 11.878 9.830 6.239 1.00 92.25 72 TYR A CA 1
ATOM 541 C C . TYR A 1 72 ? 10.398 9.683 5.910 1.00 92.25 72 TYR A C 1
ATOM 543 O O . TYR A 1 72 ? 9.578 10.554 6.200 1.00 92.25 72 TYR A O 1
ATOM 551 N N . GLY A 1 73 ? 10.057 8.539 5.325 1.00 92.94 73 GLY A N 1
ATOM 552 C CA . GLY A 1 73 ? 8.702 8.197 4.914 1.00 92.94 73 GLY A CA 1
ATOM 553 C C . GLY A 1 73 ? 8.154 6.919 5.515 1.00 92.94 73 GLY A C 1
ATOM 554 O O . GLY A 1 73 ? 6.941 6.760 5.520 1.00 92.94 73 GLY A O 1
ATOM 555 N N . TYR A 1 74 ? 9.005 6.024 6.032 1.00 93.25 74 TYR A N 1
ATOM 556 C CA . TYR A 1 74 ? 8.592 4.779 6.700 1.00 93.25 74 TYR A CA 1
ATOM 557 C C . TYR A 1 74 ? 7.454 4.046 5.973 1.00 93.25 74 TYR A C 1
ATOM 559 O O . TYR A 1 74 ? 6.409 3.757 6.556 1.00 93.25 74 TYR A O 1
ATOM 567 N N . ALA A 1 75 ? 7.644 3.789 4.681 1.00 95.12 75 ALA A N 1
ATOM 568 C CA . ALA A 1 75 ? 6.603 3.195 3.856 1.00 95.12 75 ALA A CA 1
ATOM 569 C C . ALA A 1 75 ? 6.287 1.763 4.319 1.00 95.12 75 ALA A C 1
ATOM 571 O O . ALA A 1 75 ? 7.196 0.968 4.566 1.00 95.12 75 ALA A O 1
ATOM 572 N N . THR A 1 76 ? 5.003 1.409 4.401 1.00 95.00 76 THR A N 1
ATOM 573 C CA . THR A 1 76 ? 4.557 0.091 4.886 1.00 95.00 76 THR A CA 1
ATOM 574 C C . THR A 1 76 ? 3.633 -0.615 3.882 1.00 95.00 76 THR A C 1
ATOM 576 O O . THR A 1 76 ? 2.415 -0.665 4.057 1.00 95.00 76 THR A O 1
ATOM 579 N N . PRO A 1 77 ? 4.181 -1.185 2.792 1.00 96.62 77 PRO A N 1
ATOM 580 C CA . PRO A 1 77 ? 3.372 -1.790 1.741 1.00 96.62 77 PRO A CA 1
ATOM 581 C C . PRO A 1 77 ? 2.770 -3.134 2.150 1.00 96.62 77 PRO A C 1
ATOM 583 O O . PRO A 1 77 ? 3.460 -4.035 2.640 1.00 96.62 77 PRO A O 1
ATOM 586 N N . ALA A 1 78 ? 1.484 -3.295 1.863 1.00 97.25 78 ALA A N 1
ATOM 587 C CA . ALA A 1 78 ? 0.798 -4.562 1.684 1.00 97.25 78 ALA A CA 1
ATOM 588 C C . ALA A 1 78 ? 0.534 -4.794 0.188 1.00 97.25 78 ALA A C 1
ATOM 590 O O . ALA A 1 78 ? 0.324 -3.846 -0.567 1.00 97.25 78 ALA A O 1
ATOM 591 N N . VAL A 1 79 ? 0.580 -6.058 -0.232 1.00 97.44 79 VAL A N 1
ATOM 592 C CA . VAL A 1 79 ? 0.401 -6.472 -1.628 1.00 97.44 79 VAL A CA 1
ATOM 593 C C . VAL A 1 79 ? -0.907 -7.242 -1.736 1.00 97.44 79 VAL A C 1
ATOM 595 O O . VAL A 1 79 ? -1.101 -8.214 -1.006 1.00 97.44 79 VAL A O 1
ATOM 598 N N . VAL A 1 80 ? -1.800 -6.812 -2.624 1.00 97.31 80 VAL A N 1
ATOM 599 C CA . VAL A 1 80 ? -3.117 -7.429 -2.837 1.00 97.31 80 VAL A CA 1
ATOM 600 C C . VAL A 1 80 ? -3.632 -7.073 -4.229 1.00 97.31 80 VAL A C 1
ATOM 602 O O . VAL A 1 80 ? -3.325 -6.003 -4.726 1.00 97.31 80 VAL A O 1
ATOM 605 N N . ASP A 1 81 ? -4.425 -7.936 -4.853 1.00 97.19 81 ASP A N 1
ATOM 606 C CA . ASP A 1 81 ? -5.201 -7.588 -6.053 1.00 97.19 81 ASP A CA 1
ATOM 607 C C . ASP A 1 81 ? -6.418 -6.735 -5.635 1.00 97.19 81 ASP A C 1
ATOM 609 O O . ASP A 1 81 ? -7.477 -7.260 -5.268 1.00 97.19 81 ASP A O 1
ATOM 613 N N . TRP A 1 82 ? -6.215 -5.416 -5.551 1.00 97.81 82 TRP A N 1
ATOM 614 C CA . TRP A 1 82 ? -7.167 -4.439 -5.017 1.00 97.81 82 TRP A CA 1
ATOM 615 C C . TRP A 1 82 ? -8.293 -4.159 -6.011 1.00 97.81 82 TRP A C 1
ATOM 617 O O . TRP A 1 82 ? -9.466 -4.090 -5.618 1.00 97.81 82 TRP A O 1
ATOM 627 N N . ASN A 1 83 ? -7.957 -4.004 -7.292 1.00 96.31 83 ASN A N 1
ATOM 628 C CA . ASN A 1 83 ? -8.936 -3.724 -8.343 1.00 96.31 83 ASN A CA 1
ATOM 629 C C . ASN A 1 83 ? -9.592 -4.995 -8.929 1.00 96.31 83 ASN A C 1
ATOM 631 O O . ASN A 1 83 ? -10.661 -4.881 -9.530 1.00 96.31 83 ASN A O 1
ATOM 635 N N . GLY A 1 84 ? -9.041 -6.187 -8.682 1.00 95.44 84 GLY A N 1
ATOM 636 C CA . GLY A 1 84 ? -9.583 -7.458 -9.160 1.00 95.44 84 GLY A CA 1
ATOM 637 C C . GLY A 1 84 ? -9.165 -7.828 -10.584 1.00 95.44 84 GLY A C 1
ATOM 638 O O . GLY A 1 84 ? -9.851 -8.647 -11.198 1.00 95.44 84 GLY A O 1
ATOM 639 N N . ASP A 1 85 ? -8.114 -7.216 -11.133 1.00 94.56 85 ASP A N 1
ATOM 640 C CA . ASP A 1 85 ? -7.631 -7.481 -12.493 1.00 94.56 85 ASP A CA 1
ATOM 641 C C . ASP A 1 85 ? -6.622 -8.643 -12.573 1.00 94.56 85 ASP A C 1
ATOM 643 O O . ASP A 1 85 ? -6.213 -9.045 -13.667 1.00 94.56 85 ASP A O 1
ATOM 647 N N . GLY A 1 86 ? -6.262 -9.224 -11.423 1.00 93.50 86 GLY A N 1
ATOM 648 C CA . GLY A 1 86 ? -5.323 -10.336 -11.312 1.00 93.50 86 GLY A CA 1
ATOM 649 C C . GLY A 1 86 ? -3.852 -9.917 -11.236 1.00 93.50 86 GLY A C 1
ATOM 650 O O . GLY A 1 86 ? -2.986 -10.788 -11.096 1.00 93.50 86 GLY A O 1
ATOM 651 N N . PHE A 1 87 ? -3.542 -8.619 -11.286 1.00 94.25 87 PHE A N 1
ATOM 652 C CA . PHE A 1 87 ? -2.215 -8.088 -11.006 1.00 94.25 87 PHE A CA 1
ATOM 653 C C . PHE A 1 87 ? -2.111 -7.632 -9.540 1.00 94.25 87 PHE A C 1
ATOM 655 O O . PHE A 1 87 ? -3.024 -7.015 -9.004 1.00 94.25 87 PHE A O 1
ATOM 662 N N . PRO A 1 88 ? -0.994 -7.914 -8.842 1.00 95.62 88 PRO A N 1
ATOM 663 C CA . PRO A 1 88 ? -0.829 -7.442 -7.471 1.00 95.62 88 PRO A CA 1
ATOM 664 C C . PRO A 1 88 ? -0.617 -5.923 -7.419 1.00 95.62 88 PRO A C 1
ATOM 666 O O . PRO A 1 88 ? 0.346 -5.417 -8.007 1.00 95.62 88 PRO A O 1
ATOM 669 N N . ASP A 1 89 ? -1.470 -5.236 -6.664 1.00 98.19 89 ASP A N 1
ATOM 670 C CA . ASP A 1 89 ? -1.410 -3.810 -6.344 1.00 98.19 89 ASP A CA 1
ATOM 671 C C . ASP A 1 89 ? -0.690 -3.572 -5.007 1.00 98.19 89 ASP A C 1
ATOM 673 O O . ASP A 1 89 ? -0.441 -4.503 -4.230 1.00 98.19 89 ASP A O 1
ATOM 677 N N . LEU A 1 90 ? -0.376 -2.308 -4.712 1.00 98.06 90 LEU A N 1
ATOM 678 C CA . LEU A 1 90 ? 0.119 -1.889 -3.401 1.00 98.06 90 LEU A CA 1
ATOM 679 C C . LEU A 1 90 ? -0.948 -1.102 -2.649 1.00 98.06 90 LEU A C 1
ATOM 681 O O . LEU A 1 90 ? -1.530 -0.159 -3.182 1.00 98.06 90 LEU A O 1
ATOM 685 N N . VAL A 1 91 ? -1.122 -1.431 -1.372 1.00 97.38 91 VAL A N 1
ATOM 686 C CA . VAL A 1 91 ? -1.853 -0.606 -0.407 1.00 97.38 91 VAL A CA 1
ATOM 687 C C . VAL A 1 91 ? -0.945 -0.375 0.789 1.00 97.38 91 VAL A C 1
ATOM 689 O O . VAL A 1 91 ? -0.388 -1.325 1.332 1.00 97.38 91 VAL A O 1
ATOM 692 N N . MET A 1 92 ? -0.745 0.872 1.194 1.00 95.56 92 MET A N 1
ATOM 693 C CA . MET A 1 92 ? 0.284 1.214 2.175 1.00 95.56 92 MET A CA 1
ATOM 694 C C . MET A 1 92 ? -0.110 2.385 3.063 1.00 95.56 92 MET A C 1
ATOM 696 O O . MET A 1 92 ? -1.019 3.144 2.730 1.00 95.56 92 MET A O 1
ATOM 700 N N . THR A 1 93 ? 0.624 2.539 4.165 1.00 94.62 93 THR A N 1
ATOM 701 C CA . THR A 1 93 ? 0.715 3.809 4.892 1.00 94.62 93 THR A CA 1
ATOM 702 C C . THR A 1 93 ? 2.151 4.329 4.913 1.00 94.62 93 THR A C 1
ATOM 704 O O . THR A 1 93 ? 3.079 3.666 4.428 1.00 94.62 93 THR A O 1
ATOM 707 N N . ASP A 1 94 ? 2.329 5.523 5.471 1.00 92.44 94 ASP A N 1
ATOM 708 C CA . ASP A 1 94 ? 3.602 6.228 5.560 1.00 92.44 94 ASP A CA 1
ATOM 709 C C . ASP A 1 94 ? 3.815 6.895 6.938 1.00 92.44 94 ASP A C 1
ATOM 711 O O . ASP A 1 94 ? 3.099 6.654 7.918 1.00 92.44 94 ASP A O 1
ATOM 715 N N . ALA A 1 95 ? 4.847 7.733 7.020 1.00 91.12 95 ALA A N 1
ATOM 716 C CA . ALA A 1 95 ? 5.232 8.508 8.193 1.00 91.12 95 ALA A CA 1
ATOM 717 C C . ALA A 1 95 ? 4.151 9.485 8.679 1.00 91.12 95 AL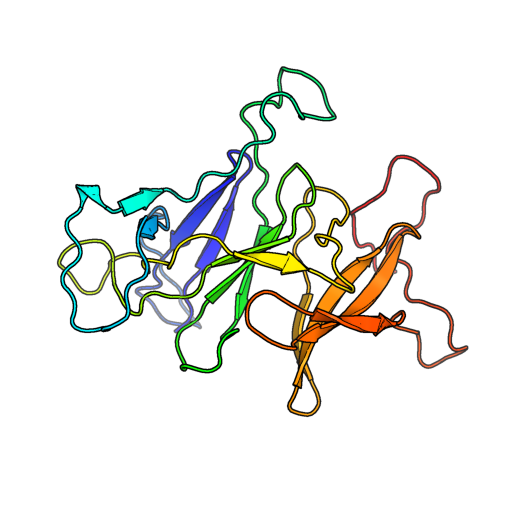A A C 1
ATOM 719 O O . ALA A 1 95 ? 4.198 9.893 9.837 1.00 91.12 95 ALA A O 1
ATOM 720 N N . LEU A 1 96 ? 3.206 9.858 7.816 1.00 90.81 96 LEU A N 1
ATOM 721 C CA . LEU A 1 96 ? 2.096 10.761 8.114 1.00 90.81 96 LEU A CA 1
ATOM 722 C C . LEU A 1 96 ? 0.794 9.998 8.416 1.00 90.81 96 LEU A C 1
ATOM 724 O O . LEU A 1 96 ? -0.223 10.617 8.733 1.00 90.81 96 LEU A O 1
ATOM 728 N N . GLY A 1 97 ? 0.826 8.661 8.338 1.00 91.06 97 GLY A N 1
ATOM 729 C CA . GLY A 1 97 ? -0.345 7.809 8.536 1.00 91.06 97 GLY A CA 1
ATOM 730 C C . GLY A 1 97 ? -1.345 7.885 7.382 1.00 91.06 97 GLY A C 1
ATOM 731 O O . GLY A 1 97 ? -2.498 7.499 7.560 1.00 91.06 97 GLY A O 1
ATOM 732 N N . MET A 1 98 ? -0.926 8.388 6.215 1.00 93.56 98 MET A N 1
ATOM 733 C CA . MET A 1 98 ? -1.799 8.531 5.050 1.00 93.56 98 MET A CA 1
ATOM 734 C C . MET A 1 98 ? -1.957 7.193 4.341 1.00 93.56 98 MET A C 1
ATOM 736 O O . MET A 1 98 ? -0.969 6.507 4.072 1.00 93.56 98 MET A O 1
ATOM 740 N N . HIS A 1 99 ? -3.192 6.827 4.015 1.00 96.19 99 HIS A N 1
ATOM 741 C CA . HIS A 1 99 ? -3.502 5.559 3.365 1.00 96.19 99 HIS A CA 1
ATOM 742 C C . HIS A 1 99 ? -3.518 5.722 1.843 1.00 96.19 99 HIS A C 1
ATOM 744 O O . HIS A 1 99 ? -4.333 6.461 1.294 1.00 96.19 99 HIS A O 1
ATOM 750 N N . ARG A 1 100 ? -2.617 5.011 1.159 1.00 96.50 100 ARG A N 1
ATOM 751 C CA . ARG A 1 100 ? -2.364 5.163 -0.280 1.00 96.50 100 ARG A CA 1
ATOM 752 C C . ARG A 1 100 ? -2.506 3.832 -1.006 1.00 96.50 100 ARG A C 1
ATOM 754 O O . ARG A 1 100 ? -2.041 2.799 -0.518 1.00 96.50 100 ARG A O 1
ATOM 761 N N . VAL A 1 101 ? -3.089 3.875 -2.196 1.00 98.19 101 VAL A N 1
ATOM 762 C CA . VAL A 1 101 ? -3.195 2.765 -3.144 1.00 98.19 101 VAL A CA 1
ATOM 763 C C . VAL A 1 101 ? -2.392 3.100 -4.393 1.00 98.19 101 VAL A C 1
ATOM 765 O O . VAL A 1 101 ? -2.465 4.207 -4.922 1.00 98.19 101 VAL A O 1
ATOM 768 N N . TYR A 1 102 ? -1.657 2.115 -4.891 1.00 98.38 102 TYR A N 1
ATOM 769 C CA . TYR A 1 102 ? -0.991 2.157 -6.183 1.00 98.38 102 TYR A CA 1
ATOM 770 C C . TYR A 1 102 ? -1.404 0.913 -6.964 1.00 98.38 102 TYR A C 1
ATOM 772 O O . TYR A 1 102 ? -0.974 -0.196 -6.640 1.00 98.38 102 TYR A O 1
ATOM 780 N N . LEU A 1 103 ? -2.253 1.100 -7.976 1.00 98.00 103 LEU A N 1
ATOM 781 C CA . LEU A 1 103 ? -2.677 0.002 -8.845 1.00 98.00 103 LEU A CA 1
ATOM 782 C C . LEU A 1 103 ? -1.525 -0.430 -9.749 1.00 98.00 103 LEU A C 1
ATOM 784 O O . LEU A 1 103 ? -0.737 0.405 -10.186 1.00 98.00 103 LEU A O 1
ATOM 788 N N . ASN A 1 104 ? -1.428 -1.704 -10.087 1.00 96.62 104 ASN A N 1
ATOM 789 C CA . ASN A 1 104 ? -0.454 -2.199 -11.038 1.00 96.62 104 ASN A CA 1
ATOM 790 C C . ASN A 1 104 ? -0.810 -1.707 -12.446 1.00 96.62 104 ASN A C 1
ATOM 792 O O . ASN A 1 104 ? -1.942 -1.828 -12.901 1.00 96.62 104 ASN A O 1
ATOM 796 N N . ALA A 1 105 ? 0.161 -1.165 -13.180 1.00 94.75 105 ALA A N 1
ATOM 797 C CA . ALA A 1 105 ? -0.057 -0.748 -14.565 1.00 94.75 105 ALA A CA 1
ATOM 798 C C . ALA A 1 105 ? 0.019 -1.922 -15.561 1.00 94.75 105 ALA A C 1
ATOM 800 O O . ALA A 1 105 ? -0.003 -1.693 -16.768 1.00 94.75 105 ALA A O 1
ATOM 801 N N . ALA A 1 106 ? 0.180 -3.158 -15.070 1.00 91.94 106 ALA A N 1
ATOM 802 C CA . ALA A 1 106 ? 0.488 -4.355 -15.852 1.00 91.94 106 ALA A CA 1
ATOM 803 C C . ALA A 1 106 ? 1.772 -4.211 -16.699 1.00 91.94 106 ALA A C 1
ATOM 805 O O . ALA A 1 106 ? 1.930 -4.830 -17.751 1.00 91.94 106 ALA A O 1
ATOM 806 N N . LEU A 1 107 ? 2.724 -3.406 -16.216 1.00 88.56 107 LEU A N 1
ATOM 807 C CA . LEU A 1 107 ? 3.997 -3.113 -16.874 1.00 88.56 107 LEU A CA 1
ATOM 808 C C . LEU A 1 107 ? 5.188 -3.495 -15.989 1.00 88.56 107 LEU A C 1
ATOM 810 O O . LEU A 1 107 ? 5.106 -3.520 -14.760 1.00 88.56 107 LEU A O 1
ATOM 814 N N . ARG A 1 108 ? 6.336 -3.757 -16.622 1.00 86.38 108 ARG A N 1
ATOM 815 C CA . ARG A 1 108 ? 7.615 -4.018 -15.943 1.00 86.38 108 ARG A CA 1
ATOM 816 C C . ARG A 1 108 ? 8.627 -2.923 -16.272 1.00 86.38 108 ARG A C 1
ATOM 818 O O . ARG A 1 108 ? 8.776 -2.520 -17.424 1.00 86.38 108 ARG A O 1
ATOM 825 N N . GLY A 1 109 ? 9.324 -2.439 -15.252 1.00 72.25 109 GLY A N 1
ATOM 826 C CA . GLY A 1 109 ? 10.378 -1.441 -15.369 1.00 72.25 109 GLY A CA 1
ATOM 827 C C . GLY A 1 109 ? 11.702 -2.087 -15.771 1.00 72.25 109 GLY A C 1
ATOM 828 O O . GLY A 1 109 ? 12.258 -2.871 -15.010 1.00 72.25 109 GLY A O 1
ATOM 829 N N . GLY A 1 110 ? 12.232 -1.724 -16.941 1.00 66.38 110 GLY A N 1
ATOM 830 C CA . GLY A 1 110 ? 13.457 -2.308 -17.502 1.00 66.38 110 GLY A CA 1
ATOM 831 C C . GLY A 1 110 ? 13.151 -3.371 -18.562 1.00 66.38 110 GLY A C 1
ATOM 832 O O . GLY A 1 110 ? 12.236 -4.171 -18.408 1.00 66.38 110 GLY A O 1
ATOM 833 N N . GLY A 1 111 ? 13.893 -3.350 -19.674 1.00 51.09 111 GLY A N 1
ATOM 834 C CA . GLY A 1 111 ? 13.600 -4.086 -20.917 1.00 51.09 111 GLY A CA 1
ATOM 835 C C . GLY A 1 111 ? 13.810 -5.608 -20.896 1.00 51.09 111 GLY A C 1
ATOM 836 O O . GLY A 1 111 ? 14.172 -6.180 -21.917 1.00 51.09 111 GLY A O 1
ATOM 837 N N . GLY A 1 112 ? 13.592 -6.276 -19.766 1.00 52.59 112 GLY A N 1
ATOM 838 C CA . GLY A 1 112 ? 13.674 -7.730 -19.635 1.00 52.59 112 GLY A CA 1
ATOM 839 C C . GLY A 1 112 ? 12.807 -8.213 -18.475 1.00 52.59 112 GLY A C 1
ATOM 840 O O . GLY A 1 112 ? 12.581 -7.473 -17.519 1.00 52.59 112 GLY A O 1
ATOM 841 N N . GLY A 1 113 ? 12.321 -9.457 -18.530 1.00 54.66 113 GLY A N 1
ATOM 842 C CA . GLY A 1 113 ? 11.336 -10.030 -17.592 1.00 54.66 113 GLY A CA 1
ATOM 843 C C . GLY A 1 113 ? 11.743 -10.107 -16.105 1.00 54.66 113 GLY A C 1
ATOM 844 O O . GLY A 1 113 ? 11.080 -10.785 -15.322 1.00 54.66 113 GLY A O 1
ATOM 845 N N . GLY A 1 114 ? 12.840 -9.463 -15.695 1.00 66.31 114 GLY A N 1
ATOM 846 C CA . GLY A 1 114 ? 13.288 -9.287 -14.309 1.00 66.31 114 GLY A CA 1
ATOM 847 C C . GLY A 1 114 ? 12.950 -7.933 -13.676 1.00 66.31 114 GLY A C 1
ATOM 848 O O . GLY A 1 114 ? 13.256 -7.746 -12.505 1.00 66.31 114 GLY A O 1
ATOM 849 N N . GLY A 1 115 ? 12.343 -7.005 -14.421 1.00 84.88 115 GLY A N 1
ATOM 850 C CA . GLY A 1 115 ? 12.017 -5.663 -13.939 1.00 84.88 115 GLY A CA 1
ATOM 851 C C . GLY A 1 115 ? 11.003 -5.608 -12.789 1.00 84.88 115 GLY A C 1
ATOM 852 O O . GLY A 1 115 ? 10.090 -6.435 -12.711 1.00 84.88 115 GLY A O 1
ATOM 853 N N . ALA A 1 116 ? 11.122 -4.592 -11.929 1.00 91.38 116 ALA A N 1
ATOM 854 C CA . ALA A 1 116 ? 10.102 -4.278 -10.926 1.00 91.38 116 ALA A CA 1
ATOM 855 C C . ALA A 1 116 ? 8.756 -3.942 -11.599 1.00 91.38 116 ALA A C 1
ATOM 857 O O . ALA A 1 116 ? 8.755 -3.415 -12.716 1.00 91.38 116 ALA A O 1
ATOM 858 N N . PRO A 1 117 ? 7.609 -4.236 -10.965 1.00 93.25 117 PRO A N 1
ATOM 859 C CA . PRO A 1 117 ? 6.322 -3.758 -11.462 1.00 93.25 117 PRO A CA 1
ATOM 860 C C . PRO A 1 117 ? 6.298 -2.223 -11.534 1.00 93.25 117 PRO A C 1
ATOM 862 O O . PRO A 1 117 ? 6.919 -1.539 -10.718 1.00 93.25 117 PRO A O 1
ATOM 865 N N . VAL A 1 118 ? 5.592 -1.693 -12.531 1.00 94.38 118 VAL A N 1
ATOM 866 C CA . VAL A 1 118 ? 5.273 -0.266 -12.629 1.00 94.38 118 VAL A CA 1
ATOM 867 C C . VAL A 1 118 ? 3.828 -0.077 -12.201 1.00 94.38 118 VAL A C 1
ATOM 869 O O . VAL A 1 118 ? 2.947 -0.787 -12.678 1.00 94.38 118 VAL A O 1
ATOM 872 N N . MET A 1 119 ? 3.602 0.887 -11.322 1.00 97.12 119 MET A N 1
ATOM 873 C CA . MET A 1 119 ? 2.286 1.234 -10.806 1.00 97.12 119 MET A CA 1
ATOM 874 C C . MET A 1 119 ? 1.653 2.401 -11.574 1.00 97.12 119 MET A C 1
ATOM 876 O O . MET A 1 119 ? 2.327 3.144 -12.292 1.00 97.12 119 MET A O 1
ATOM 880 N N . GLN A 1 120 ? 0.353 2.572 -11.394 1.00 97.00 120 GLN A N 1
ATOM 881 C CA . GLN A 1 120 ? -0.419 3.764 -11.720 1.00 97.00 120 GLN A CA 1
ATOM 882 C C . GLN A 1 120 ? -0.103 4.897 -10.726 1.00 97.00 120 GLN A C 1
ATOM 884 O O . GLN A 1 120 ? 0.503 4.630 -9.680 1.00 97.00 120 GLN A O 1
ATOM 889 N N . PRO A 1 121 ? -0.503 6.151 -11.025 1.00 96.62 121 PRO A N 1
ATOM 890 C CA . PRO A 1 121 ? -0.466 7.235 -10.052 1.00 96.62 121 PRO A CA 1
ATOM 891 C C . PRO A 1 121 ? -1.127 6.858 -8.724 1.00 96.62 121 PRO A C 1
ATOM 893 O O . PRO A 1 121 ? -2.022 6.014 -8.672 1.00 96.62 121 PRO A O 1
ATOM 896 N N . GLU A 1 122 ? -0.676 7.514 -7.662 1.00 96.94 122 GLU A N 1
ATOM 897 C CA . GLU A 1 122 ? -1.224 7.332 -6.324 1.00 96.94 122 GLU A CA 1
ATOM 898 C C . GLU A 1 122 ? -2.725 7.648 -6.262 1.00 96.94 122 GLU A C 1
ATOM 900 O O . GLU A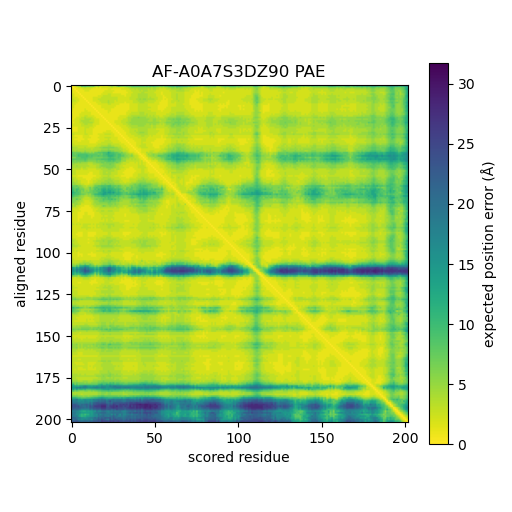 1 122 ? -3.193 8.630 -6.840 1.00 96.94 122 GLU A O 1
ATOM 905 N N . ILE A 1 123 ? -3.448 6.842 -5.486 1.00 97.44 123 ILE A N 1
ATOM 906 C CA . ILE A 1 123 ? -4.832 7.073 -5.085 1.00 97.44 123 ILE A CA 1
ATOM 907 C C . ILE A 1 123 ? -4.883 7.123 -3.550 1.00 97.44 123 ILE A C 1
ATOM 909 O O . ILE A 1 123 ? -4.532 6.145 -2.890 1.00 97.44 123 ILE A O 1
ATOM 913 N N . GLY A 1 124 ? -5.319 8.243 -2.968 1.00 97.50 124 GLY A N 1
ATOM 914 C CA . GLY A 1 124 ? -5.622 8.322 -1.531 1.00 97.50 124 GLY A CA 1
ATOM 915 C C . GLY A 1 124 ? -6.886 7.527 -1.190 1.00 97.50 124 GLY A C 1
ATOM 916 O O . GLY A 1 124 ? -7.787 7.443 -2.021 1.00 97.50 124 GLY A O 1
ATOM 917 N N . LEU A 1 125 ? -6.973 6.930 0.001 1.00 97.81 125 LEU A N 1
ATOM 918 C CA . LEU A 1 125 ? -8.187 6.232 0.450 1.00 97.81 125 LEU A CA 1
ATOM 919 C C . LEU A 1 125 ? -9.094 7.137 1.279 1.00 97.81 125 LEU A C 1
ATOM 921 O O . LEU A 1 125 ? -8.616 7.865 2.140 1.00 97.81 125 LEU A O 1
ATOM 925 N N . TYR A 1 126 ? -10.406 7.034 1.066 1.00 98.06 126 TYR A N 1
ATOM 926 C CA . TYR A 1 126 ? -11.424 7.854 1.724 1.00 98.06 126 TYR A CA 1
ATOM 927 C C . TYR A 1 126 ? -12.520 6.993 2.361 1.00 98.06 126 TYR A C 1
ATOM 929 O O . TYR A 1 126 ? -12.877 5.938 1.836 1.00 98.06 126 TYR A O 1
ATOM 937 N N . SER A 1 127 ? -13.078 7.465 3.476 1.00 97.31 127 SER A N 1
ATOM 938 C CA . SER A 1 127 ? -14.287 6.935 4.115 1.00 97.31 127 SER A CA 1
ATOM 939 C C . SER A 1 127 ? -15.192 8.100 4.499 1.00 97.31 127 SER A C 1
ATOM 941 O O . SER A 1 127 ? -14.742 9.015 5.184 1.00 97.31 127 SER A O 1
ATOM 943 N N . ASP A 1 128 ? -16.457 8.065 4.074 1.00 94.69 128 ASP A N 1
ATOM 944 C CA . ASP A 1 128 ? -17.450 9.126 4.320 1.00 94.69 128 ASP A CA 1
ATOM 945 C C . ASP A 1 128 ? -16.900 10.541 4.029 1.00 94.69 128 ASP A C 1
ATOM 947 O O . ASP A 1 128 ? -16.916 11.428 4.884 1.00 94.69 128 ASP A O 1
ATOM 951 N N . ASP A 1 129 ? -16.344 10.719 2.823 1.00 94.06 129 ASP A N 1
ATOM 952 C CA . ASP A 1 129 ? -15.732 11.960 2.311 1.00 94.06 129 ASP A CA 1
ATOM 953 C C . ASP A 1 129 ? -14.519 12.483 3.102 1.00 94.06 129 ASP A C 1
ATOM 955 O O . ASP A 1 129 ? -14.039 13.595 2.869 1.00 94.06 129 ASP A O 1
ATOM 959 N N . ARG A 1 130 ? -13.977 11.683 4.025 1.00 95.19 130 ARG A N 1
ATOM 960 C CA . ARG A 1 130 ? -12.749 11.998 4.759 1.00 95.19 130 ARG A CA 1
ATOM 961 C C . ARG A 1 130 ? -11.621 11.114 4.285 1.00 95.19 130 ARG A C 1
ATOM 963 O O . ARG A 1 130 ? -11.778 9.898 4.194 1.00 95.19 130 ARG A O 1
ATOM 970 N N . GLU A 1 131 ? -10.480 11.730 4.013 1.00 95.62 131 GLU A N 1
ATOM 971 C CA . GLU A 1 131 ? -9.264 10.978 3.742 1.00 95.62 131 GLU A CA 1
ATOM 972 C C . GLU A 1 131 ? -8.921 10.135 4.970 1.00 95.62 131 GLU A C 1
ATOM 974 O O . GLU A 1 131 ? -8.961 10.602 6.113 1.00 95.62 131 GLU A O 1
ATOM 979 N N . LEU A 1 132 ? -8.662 8.857 4.730 1.00 94.00 132 LEU A N 1
ATOM 980 C CA . LEU A 1 132 ? -8.383 7.906 5.777 1.00 94.00 132 LEU A CA 1
ATOM 981 C C . LEU A 1 132 ? -6.990 8.204 6.324 1.00 94.00 132 LEU A C 1
ATOM 983 O O . LEU A 1 132 ? -6.000 8.184 5.589 1.00 94.00 132 LEU A O 1
ATOM 987 N N . GLN A 1 133 ? -6.931 8.455 7.627 1.00 90.00 133 GLN A N 1
ATOM 988 C CA . GLN A 1 133 ? -5.695 8.679 8.355 1.00 90.00 133 GLN A CA 1
ATOM 989 C C . GLN A 1 133 ? -5.642 7.726 9.544 1.00 90.00 133 GLN A C 1
ATOM 991 O O . GLN A 1 133 ? -6.571 7.660 10.352 1.00 90.00 133 GLN A O 1
ATOM 996 N N . GLY A 1 134 ? -4.553 6.977 9.629 1.00 86.00 134 GLY A N 1
ATOM 997 C CA . GLY A 1 134 ? -4.264 6.069 10.727 1.00 86.00 134 GLY A CA 1
ATOM 998 C C . GLY A 1 134 ? -3.057 6.542 11.530 1.00 86.00 134 GLY A C 1
ATOM 999 O O . GLY A 1 134 ? -2.486 7.604 11.269 1.00 86.00 134 GLY A O 1
ATOM 1000 N N . PRO A 1 135 ? -2.617 5.751 12.515 1.00 85.00 135 PRO A N 1
ATOM 1001 C CA . PRO A 1 135 ? -1.328 5.983 13.130 1.00 85.00 135 PRO A CA 1
ATOM 1002 C C . PRO A 1 135 ? -0.198 5.791 12.107 1.00 85.00 135 PRO A C 1
ATOM 1004 O O . PRO A 1 135 ? -0.224 4.910 11.247 1.00 85.00 135 PRO A O 1
ATOM 1007 N N . TRP A 1 136 ? 0.819 6.632 12.238 1.00 81.94 136 TRP A N 1
ATOM 1008 C CA . TRP A 1 136 ? 2.060 6.608 11.476 1.00 81.94 136 TRP A CA 1
ATOM 1009 C C . TRP A 1 136 ? 2.774 5.245 11.556 1.00 81.94 136 TRP A C 1
ATOM 1011 O O . TRP A 1 136 ? 2.842 4.620 12.614 1.00 81.94 136 TRP A O 1
ATOM 1021 N N . ARG A 1 137 ? 3.378 4.821 10.435 1.00 83.12 137 ARG A N 1
ATOM 1022 C CA . ARG A 1 137 ? 4.244 3.622 10.318 1.00 83.12 137 ARG A CA 1
ATOM 1023 C C . ARG A 1 137 ? 3.551 2.267 10.540 1.00 83.12 137 ARG A C 1
ATOM 1025 O O . ARG A 1 137 ? 4.204 1.313 10.967 1.00 83.12 137 ARG A O 1
ATOM 1032 N N . VAL A 1 138 ? 2.264 2.144 10.214 1.00 87.50 138 VAL A N 1
ATOM 1033 C CA . VAL A 1 138 ? 1.510 0.890 10.395 1.00 87.50 138 VAL A CA 1
ATOM 1034 C C . VAL A 1 138 ? 1.144 0.249 9.068 1.00 87.50 138 VAL A C 1
ATOM 1036 O O . VAL A 1 138 ? 0.372 0.801 8.286 1.00 87.50 138 VAL A O 1
ATOM 1039 N N . LYS A 1 139 ? 1.629 -0.975 8.845 1.00 92.25 139 LYS A N 1
ATOM 1040 C CA . LYS A 1 139 ? 1.187 -1.778 7.704 1.00 92.25 139 LYS A CA 1
ATOM 1041 C C . LYS A 1 139 ? -0.301 -2.117 7.866 1.00 92.25 139 LYS A C 1
ATOM 1043 O O . LYS A 1 139 ? -0.652 -2.744 8.868 1.00 92.25 139 LYS A O 1
ATOM 1048 N N . PRO A 1 140 ? -1.168 -1.764 6.904 1.00 93.38 140 PRO A N 1
ATOM 1049 C CA . PRO A 1 140 ? -2.573 -2.122 6.987 1.00 93.38 140 PRO A CA 1
ATOM 1050 C C . PRO A 1 140 ? -2.764 -3.627 6.770 1.00 93.38 140 PRO A C 1
ATOM 1052 O O . PRO A 1 140 ? -2.035 -4.264 6.002 1.00 93.38 140 PRO A O 1
ATOM 1055 N N . GLY A 1 141 ? -3.782 -4.192 7.415 1.00 94.69 141 GLY A N 1
ATOM 1056 C CA . GLY A 1 141 ? -4.291 -5.514 7.072 1.00 94.69 141 GLY A CA 1
ATOM 1057 C C . GLY A 1 141 ? -5.190 -5.403 5.846 1.00 94.69 141 GLY A C 1
ATOM 1058 O O . GLY A 1 141 ? -6.094 -4.577 5.814 1.00 94.69 141 GLY A O 1
ATOM 1059 N N . VAL A 1 142 ? -4.965 -6.214 4.819 1.00 97.12 142 VAL A N 1
ATOM 1060 C CA . VAL A 1 142 ? -5.813 -6.202 3.623 1.00 97.12 142 VAL A CA 1
ATOM 1061 C C . VAL A 1 142 ? -5.921 -7.600 3.041 1.00 97.12 142 VAL A C 1
ATOM 1063 O O . VAL A 1 142 ? -4.952 -8.357 3.037 1.00 97.12 142 VAL A O 1
ATOM 1066 N N . GLY A 1 143 ? -7.110 -7.958 2.569 1.00 95.69 143 GLY A N 1
ATOM 1067 C CA . GLY A 1 143 ? -7.352 -9.252 1.948 1.00 95.69 143 GLY A CA 1
ATOM 1068 C C . GLY A 1 143 ? -8.816 -9.466 1.599 1.00 95.69 143 GLY A C 1
ATOM 1069 O O . GLY A 1 143 ? -9.668 -8.613 1.847 1.00 95.69 143 GLY A O 1
ATOM 1070 N N . ARG A 1 144 ? -9.130 -10.627 1.022 1.00 94.31 144 ARG A N 1
ATOM 1071 C CA . ARG A 1 144 ? -10.518 -11.027 0.774 1.00 94.31 144 ARG A CA 1
ATOM 1072 C C . ARG A 1 144 ? -11.049 -11.824 1.958 1.00 94.31 144 ARG A C 1
ATOM 1074 O O . ARG A 1 144 ? -10.473 -12.839 2.334 1.00 94.31 144 ARG A O 1
ATOM 1081 N N . PHE A 1 145 ? -12.180 -11.393 2.497 1.00 90.62 145 PHE A N 1
ATOM 1082 C CA . PHE A 1 145 ? -12.917 -12.087 3.544 1.00 90.62 145 PHE A CA 1
ATOM 1083 C C . PHE A 1 145 ? -14.384 -12.204 3.125 1.00 90.62 145 PHE A C 1
ATOM 1085 O O . PHE A 1 145 ? -15.000 -11.216 2.729 1.00 90.62 145 PHE A O 1
ATOM 1092 N N . GLN A 1 146 ? -14.929 -13.426 3.149 1.00 91.00 146 GLN A N 1
ATOM 1093 C CA . GLN A 1 146 ? -16.315 -13.720 2.740 1.00 91.00 146 GLN A CA 1
ATOM 1094 C C . GLN A 1 146 ? -16.694 -13.120 1.367 1.00 91.00 146 GLN A C 1
ATOM 1096 O O . GLN A 1 146 ? -17.760 -12.540 1.181 1.00 91.00 146 GLN A O 1
ATOM 1101 N N . GLY A 1 147 ? -15.783 -13.225 0.394 1.00 91.12 147 GLY A N 1
ATOM 1102 C CA . GLY A 1 147 ? -15.997 -12.748 -0.977 1.00 91.12 147 GLY A CA 1
ATOM 1103 C C . GLY A 1 147 ? -15.841 -11.237 -1.186 1.00 91.12 147 GLY A C 1
ATOM 1104 O O . GLY A 1 147 ? -15.927 -10.779 -2.324 1.00 91.12 147 GLY A O 1
ATOM 1105 N N . ARG A 1 148 ? -15.559 -10.453 -0.138 1.00 92.88 148 ARG A N 1
ATOM 1106 C CA . ARG A 1 148 ? -15.361 -8.997 -0.220 1.00 92.88 148 ARG A CA 1
ATOM 1107 C C . ARG A 1 148 ? -13.953 -8.596 0.197 1.00 92.88 148 ARG A C 1
ATOM 1109 O O . ARG A 1 148 ? -13.342 -9.248 1.038 1.00 92.88 148 ARG A O 1
ATOM 1116 N N . MET A 1 149 ? -13.438 -7.516 -0.387 1.00 97.06 149 MET A N 1
ATOM 1117 C CA . MET A 1 149 ? -12.184 -6.919 0.070 1.00 97.06 149 MET A CA 1
ATOM 1118 C C . MET A 1 149 ? -12.420 -6.248 1.428 1.00 97.06 149 MET A C 1
ATOM 1120 O O . MET A 1 149 ? -13.321 -5.412 1.559 1.00 97.06 149 MET A O 1
ATOM 1124 N N . ILE A 1 150 ? -11.627 -6.636 2.424 1.00 97.25 150 ILE A N 1
ATOM 1125 C CA . ILE A 1 150 ? -11.593 -6.033 3.754 1.00 97.25 150 ILE A CA 1
ATOM 1126 C C . ILE A 1 150 ? -10.268 -5.297 3.934 1.00 97.25 150 ILE A C 1
ATOM 1128 O O . ILE A 1 150 ? -9.207 -5.793 3.549 1.00 97.25 150 ILE A O 1
ATOM 1132 N N . TYR A 1 151 ? -10.351 -4.109 4.514 1.00 97.19 151 TYR A N 1
ATOM 1133 C CA . TYR A 1 151 ? -9.220 -3.263 4.856 1.00 97.19 151 TYR A CA 1
ATOM 1134 C C . TYR A 1 151 ? -9.246 -2.996 6.356 1.00 97.19 151 TYR A C 1
ATOM 1136 O O . TYR A 1 151 ? -10.263 -2.560 6.882 1.00 97.19 151 TYR A O 1
ATOM 1144 N N . VAL A 1 152 ? -8.167 -3.306 7.058 1.00 95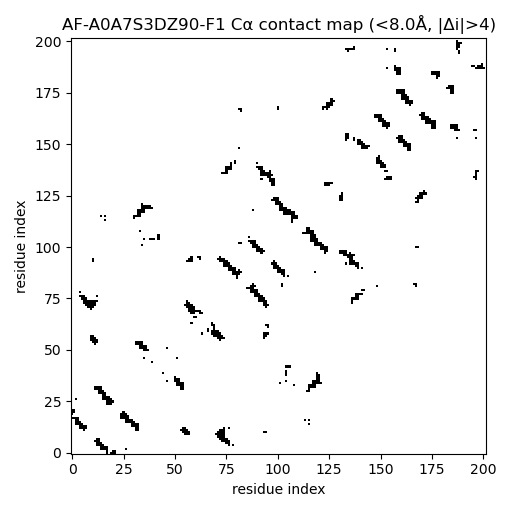.69 152 VAL A N 1
ATOM 1145 C CA . VAL A 1 152 ? -8.085 -3.273 8.517 1.00 95.69 152 VAL A CA 1
ATOM 1146 C C . VAL A 1 152 ? -6.959 -2.344 8.927 1.00 95.69 152 VAL A C 1
ATOM 1148 O O . VAL A 1 152 ? -5.822 -2.479 8.470 1.00 95.69 152 VAL A O 1
ATOM 1151 N N . VAL A 1 153 ? -7.281 -1.416 9.815 1.00 93.56 153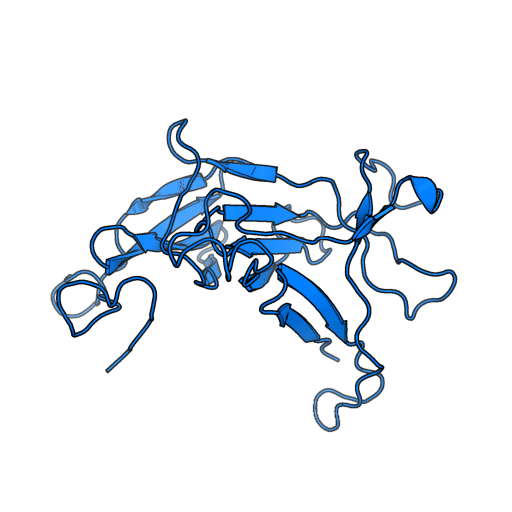 VAL A N 1
ATOM 1152 C CA . VAL A 1 153 ? -6.350 -0.414 10.337 1.00 93.56 153 VAL A CA 1
ATOM 1153 C C . VAL A 1 153 ? -6.445 -0.370 11.856 1.00 93.56 153 VAL A C 1
ATOM 1155 O O . VAL A 1 153 ? -7.388 -0.897 12.447 1.00 93.56 153 VAL A O 1
ATOM 1158 N N . VAL A 1 154 ? -5.475 0.287 12.477 1.00 90.56 154 VAL A N 1
ATOM 1159 C CA . VAL A 1 154 ? -5.580 0.729 13.869 1.00 90.56 154 VAL A CA 1
ATOM 1160 C C . VAL A 1 154 ? -6.266 2.093 13.861 1.00 90.56 154 VAL A C 1
ATOM 1162 O O . VAL A 1 154 ? -5.825 2.978 13.129 1.00 90.56 154 VAL A O 1
ATOM 1165 N N . ASP A 1 155 ? -7.354 2.257 14.610 1.00 88.62 155 ASP A N 1
ATOM 1166 C CA 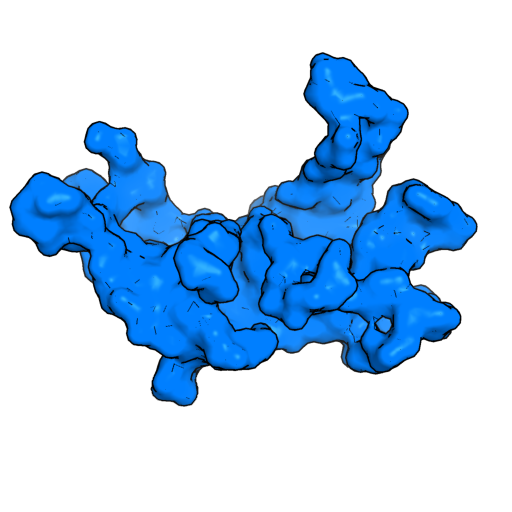. ASP A 1 155 ? -8.059 3.538 14.711 1.00 88.62 155 ASP A CA 1
ATOM 1167 C C . ASP A 1 155 ? -7.515 4.425 15.846 1.00 88.62 155 ASP A C 1
ATOM 1169 O O . ASP A 1 155 ? -6.551 4.085 16.539 1.00 88.62 155 ASP A O 1
ATOM 1173 N N . THR A 1 156 ? -8.118 5.602 16.028 1.00 84.12 156 THR A N 1
ATOM 1174 C CA . THR A 1 156 ? -7.710 6.583 17.047 1.00 84.12 156 THR A CA 1
ATOM 1175 C C . THR A 1 156 ? -7.878 6.086 18.480 1.00 84.12 156 THR A C 1
ATOM 1177 O O . THR A 1 156 ? -7.239 6.622 19.382 1.00 84.12 156 THR A O 1
ATOM 1180 N N . ASP A 1 157 ? -8.704 5.058 18.692 1.00 86.06 157 ASP A N 1
ATOM 1181 C CA . ASP A 1 157 ? -8.916 4.433 19.995 1.00 86.06 157 ASP A CA 1
ATOM 1182 C C . ASP A 1 157 ? -7.931 3.283 20.244 1.00 86.06 157 ASP A C 1
ATOM 1184 O O . ASP A 1 157 ? -8.071 2.571 21.241 1.00 86.06 157 ASP A O 1
ATOM 1188 N N . ASN A 1 158 ? -6.918 3.105 19.379 1.00 84.00 158 ASN A N 1
ATOM 1189 C CA . ASN A 1 158 ? -5.945 2.014 19.465 1.00 84.00 158 ASN A CA 1
ATOM 1190 C C . ASN A 1 158 ? -6.595 0.624 19.323 1.00 84.00 158 ASN A C 1
ATOM 1192 O O . ASN A 1 158 ? -6.145 -0.364 19.916 1.00 84.00 158 ASN A O 1
ATOM 1196 N N . GLU A 1 159 ? -7.674 0.554 18.544 1.00 89.31 159 GLU A N 1
ATOM 1197 C CA . GLU A 1 159 ? -8.447 -0.656 18.295 1.00 89.31 159 GLU A CA 1
ATOM 1198 C C . GLU A 1 159 ? -8.456 -0.988 16.800 1.00 89.31 159 GLU A C 1
ATOM 1200 O O . GLU A 1 159 ? -8.369 -0.110 15.938 1.00 89.31 159 GLU A O 1
ATOM 1205 N N . LEU A 1 160 ? -8.538 -2.278 16.471 1.00 92.62 160 LEU A N 1
ATOM 1206 C CA . LEU A 1 160 ? -8.647 -2.692 15.079 1.00 92.62 160 LEU A CA 1
ATOM 1207 C C . LEU A 1 160 ? -10.024 -2.332 14.529 1.00 92.62 160 LEU A C 1
ATOM 1209 O O . LEU A 1 160 ? -11.057 -2.759 15.053 1.00 92.62 160 LEU A O 1
ATOM 1213 N N . ARG A 1 161 ? -10.032 -1.609 13.415 1.00 94.62 161 ARG A N 1
ATOM 1214 C CA . ARG A 1 161 ? -11.234 -1.229 12.678 1.00 94.62 161 ARG A CA 1
ATOM 1215 C C . ARG A 1 161 ? -11.164 -1.742 11.254 1.00 94.62 161 ARG A C 1
ATOM 1217 O O . ARG A 1 161 ? -10.121 -1.657 10.609 1.00 94.62 161 ARG A O 1
ATOM 1224 N N . ALA A 1 162 ? -12.279 -2.282 10.782 1.00 96.69 162 ALA A N 1
ATOM 1225 C CA . ALA A 1 162 ? -12.414 -2.801 9.436 1.00 96.69 162 ALA A CA 1
ATOM 1226 C C . ALA A 1 162 ? -13.198 -1.842 8.544 1.00 96.69 162 ALA A C 1
ATOM 1228 O O . ALA A 1 162 ? -14.106 -1.145 8.990 1.00 96.69 162 ALA A O 1
ATOM 1229 N N . TYR A 1 163 ? -12.884 -1.893 7.258 1.00 97.75 163 TYR A N 1
ATOM 1230 C CA . TYR A 1 163 ? -13.582 -1.211 6.187 1.00 97.75 163 TYR A CA 1
ATOM 1231 C C . TYR A 1 163 ? -13.814 -2.180 5.028 1.00 97.75 163 TYR A C 1
ATOM 1233 O O . TYR A 1 163 ? -13.006 -3.077 4.768 1.00 97.75 163 TYR A O 1
ATOM 1241 N N . HIS A 1 164 ? -14.908 -1.989 4.300 1.00 97.38 164 HIS A N 1
ATOM 1242 C CA . HIS A 1 164 ? -15.189 -2.689 3.052 1.00 97.38 164 HIS A CA 1
ATOM 1243 C C . HIS A 1 164 ? -14.892 -1.789 1.863 1.00 97.38 164 HIS A C 1
ATOM 1245 O O . HIS A 1 164 ? -15.349 -0.651 1.817 1.00 97.38 164 HIS A O 1
ATOM 1251 N N . LYS A 1 165 ? -14.174 -2.309 0.868 1.00 97.38 165 LYS A N 1
ATOM 1252 C CA . LYS A 1 165 ? -13.936 -1.580 -0.382 1.00 97.38 165 LYS A CA 1
ATOM 1253 C C . LYS A 1 165 ? -15.257 -1.264 -1.095 1.00 97.38 165 LYS A C 1
ATOM 1255 O O . LYS A 1 165 ? -16.073 -2.168 -1.280 1.00 97.38 165 LYS A O 1
ATOM 1260 N N . ILE A 1 166 ? -15.432 -0.011 -1.516 1.00 97.31 166 ILE A N 1
ATOM 1261 C CA . ILE A 1 166 ? -16.507 0.424 -2.422 1.00 97.31 166 ILE A CA 1
ATOM 1262 C C . ILE A 1 166 ? -15.958 0.466 -3.851 1.00 97.31 166 ILE A C 1
ATOM 1264 O O . ILE A 1 166 ? -16.457 -0.227 -4.733 1.00 97.31 166 ILE A O 1
ATOM 1268 N N . ASP A 1 167 ? -14.878 1.219 -4.057 1.00 97.56 167 ASP A N 1
ATOM 1269 C CA . ASP A 1 167 ? -14.159 1.353 -5.325 1.00 97.56 167 ASP A CA 1
ATOM 1270 C C . ASP A 1 167 ? -12.646 1.482 -5.055 1.00 97.56 167 ASP A C 1
ATOM 1272 O O . ASP A 1 167 ? -12.171 1.065 -4.001 1.00 97.56 167 ASP A O 1
ATOM 1276 N N . ASN A 1 168 ? -11.847 1.953 -6.016 1.00 97.31 168 ASN A N 1
ATOM 1277 C CA . ASN A 1 168 ? -10.391 2.020 -5.844 1.00 97.31 168 ASN A CA 1
ATOM 1278 C C . ASN A 1 168 ? -9.914 3.146 -4.910 1.00 97.31 168 ASN A C 1
ATOM 1280 O O . ASN A 1 168 ? -8.768 3.083 -4.471 1.00 97.31 168 ASN A O 1
ATOM 1284 N N . GLN A 1 169 ? -10.777 4.115 -4.602 1.00 97.81 169 GLN A N 1
ATOM 1285 C CA . GLN A 1 169 ? -10.517 5.303 -3.789 1.00 97.81 169 GLN A CA 1
ATOM 1286 C C . GLN A 1 169 ? -11.337 5.315 -2.488 1.00 97.81 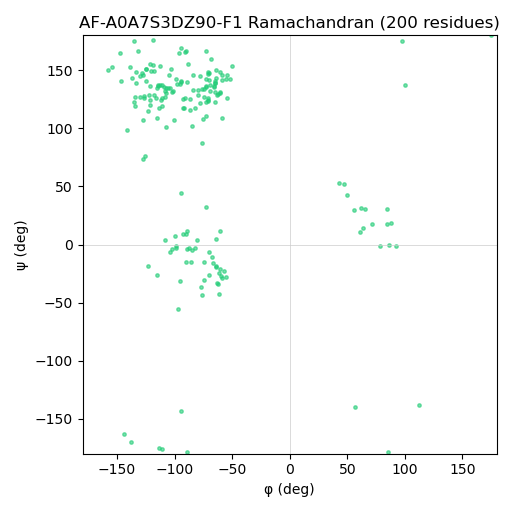169 GLN A C 1
ATOM 1288 O O . GLN A 1 169 ? -10.912 5.898 -1.497 1.00 97.81 169 GLN A O 1
ATOM 1293 N N . ASN A 1 170 ? -12.490 4.646 -2.461 1.00 98.25 170 ASN A N 1
ATOM 1294 C CA . ASN A 1 170 ? -13.441 4.719 -1.359 1.00 98.25 170 ASN A CA 1
ATOM 1295 C C . ASN A 1 170 ? -13.597 3.383 -0.628 1.00 98.25 170 ASN A C 1
ATOM 1297 O O . ASN A 1 170 ? -13.763 2.315 -1.232 1.00 98.25 170 ASN A O 1
ATOM 1301 N N . VAL A 1 171 ? -13.625 3.459 0.699 1.00 98.19 171 VAL A N 1
ATOM 1302 C CA . VAL A 1 171 ? -13.950 2.363 1.608 1.00 98.19 171 VAL A CA 1
ATOM 1303 C C . VAL A 1 171 ? -15.097 2.775 2.534 1.00 98.19 171 VAL A C 1
ATOM 1305 O O . VAL A 1 171 ? -15.282 3.946 2.840 1.00 98.19 171 VAL A O 1
ATOM 1308 N N . LYS A 1 172 ? -15.891 1.803 2.978 1.00 97.75 172 LYS A N 1
ATOM 1309 C CA . LYS A 1 172 ? -17.004 1.988 3.913 1.00 97.75 172 LYS A CA 1
ATOM 1310 C C . LYS A 1 172 ? -16.636 1.425 5.275 1.00 97.75 172 LYS A C 1
ATOM 1312 O O . LYS A 1 172 ? -16.235 0.263 5.332 1.00 97.75 172 LYS A O 1
ATOM 1317 N N . ASP A 1 173 ? -16.833 2.187 6.348 1.00 97.12 173 ASP A N 1
ATOM 1318 C CA . ASP A 1 173 ? -16.652 1.695 7.719 1.00 97.12 173 ASP A CA 1
ATOM 1319 C C . ASP A 1 173 ? -17.490 0.425 7.962 1.00 97.12 173 ASP A C 1
ATOM 1321 O O . ASP A 1 173 ? -18.699 0.383 7.714 1.00 97.12 173 ASP A O 1
ATOM 1325 N N . ALA A 1 174 ? -16.819 -0.633 8.414 1.00 96.25 174 ALA A N 1
ATOM 1326 C CA . ALA A 1 174 ? -17.409 -1.916 8.792 1.00 96.25 174 ALA A CA 1
ATOM 1327 C C . ALA A 1 174 ? -17.391 -2.124 10.319 1.00 96.25 174 ALA A C 1
ATOM 1329 O O . ALA A 1 174 ? -17.816 -3.170 10.814 1.00 96.25 174 ALA A O 1
ATOM 1330 N N . GLY A 1 175 ? -16.931 -1.120 11.071 1.00 95.69 175 GLY A N 1
ATOM 1331 C CA . GLY A 1 175 ? -16.873 -1.120 12.521 1.00 95.69 175 GLY A CA 1
ATOM 1332 C C . GLY A 1 175 ? -15.615 -1.775 13.091 1.00 95.69 175 GLY A C 1
ATOM 1333 O O . GLY A 1 175 ? -14.705 -2.218 12.387 1.00 95.69 175 GLY A O 1
ATOM 1334 N N . LYS A 1 176 ? -15.562 -1.814 14.423 1.00 95.38 176 LYS A N 1
ATOM 1335 C CA . LYS A 1 176 ? -14.442 -2.392 15.171 1.00 95.38 176 LYS A CA 1
ATOM 1336 C C . LYS A 1 176 ? -14.450 -3.913 15.085 1.00 95.38 176 LYS A C 1
ATOM 1338 O O . LYS A 1 176 ? -15.493 -4.540 15.289 1.00 95.38 176 LYS A O 1
ATOM 1343 N N . LEU A 1 177 ? -13.278 -4.497 14.853 1.00 93.94 177 LEU A N 1
ATOM 1344 C CA . LEU A 1 177 ? -13.071 -5.932 15.007 1.00 93.94 177 LEU A CA 1
ATOM 1345 C C . LEU A 1 177 ? -13.131 -6.286 16.490 1.00 93.94 177 LEU A C 1
ATOM 1347 O O . LEU A 1 177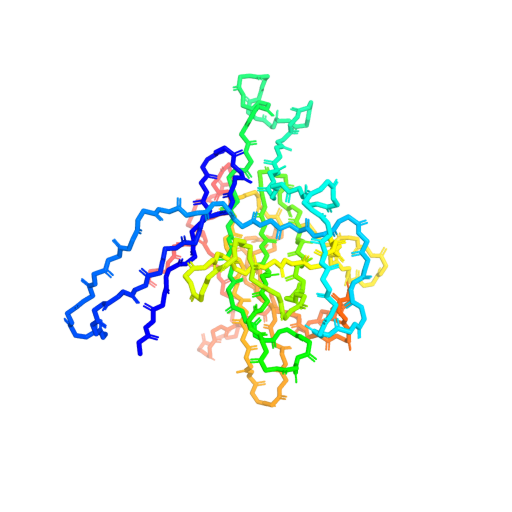 ? -12.592 -5.566 17.330 1.00 93.94 177 LEU A O 1
ATOM 1351 N N . LYS A 1 178 ? -13.804 -7.390 16.813 1.00 94.00 178 LYS A N 1
ATOM 1352 C CA . LYS A 1 178 ? -14.102 -7.798 18.188 1.00 94.00 178 LYS A CA 1
ATOM 1353 C C . LYS A 1 178 ? -13.654 -9.230 18.436 1.00 94.00 178 LYS A C 1
ATOM 1355 O O . LYS A 1 178 ? -13.748 -10.069 17.543 1.00 94.00 178 LYS A O 1
ATOM 1360 N N . LEU A 1 179 ? -13.214 -9.503 19.661 1.00 90.12 179 LEU A N 1
ATOM 1361 C CA . LEU A 1 179 ? -13.004 -10.865 20.140 1.00 90.12 179 LEU A CA 1
ATOM 1362 C C . LEU A 1 179 ? -14.348 -11.599 20.201 1.00 90.12 179 LEU A C 1
ATOM 1364 O O . LEU A 1 179 ? -15.360 -11.014 20.596 1.00 90.12 179 LEU A O 1
ATOM 1368 N N . VAL A 1 180 ? -14.344 -12.880 19.823 1.00 88.75 180 VAL A N 1
ATOM 1369 C CA . VAL A 1 180 ? -15.539 -13.740 19.873 1.00 88.75 180 VAL A CA 1
ATOM 1370 C C . VAL A 1 180 ? -16.035 -13.862 21.316 1.00 88.75 180 VAL A C 1
ATOM 1372 O O . VAL A 1 180 ? -17.224 -13.691 21.586 1.00 88.75 180 VAL A O 1
ATOM 1375 N N . ASP A 1 181 ? -15.105 -14.033 22.254 1.00 84.38 181 ASP A N 1
ATOM 1376 C CA . ASP A 1 181 ? -15.407 -14.164 23.673 1.00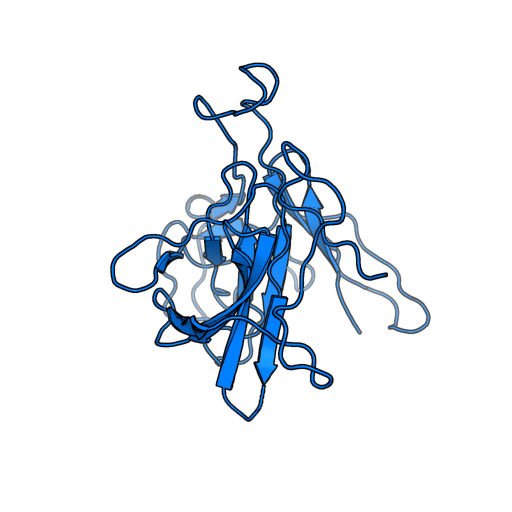 84.38 181 ASP A CA 1
ATOM 1377 C C . ASP A 1 181 ? -15.536 -12.780 24.323 1.00 84.38 181 ASP A C 1
ATOM 1379 O O . ASP A 1 181 ? -14.562 -12.080 24.606 1.00 84.38 181 ASP A O 1
ATOM 1383 N N . GLY A 1 182 ? -16.779 -12.354 24.545 1.00 78.75 182 GLY A N 1
ATOM 1384 C CA . GLY A 1 182 ? -17.108 -11.117 25.258 1.00 78.75 182 GLY A CA 1
ATOM 1385 C C . GLY A 1 182 ? -17.289 -9.877 24.380 1.00 78.75 182 GLY A C 1
ATOM 1386 O O . GLY A 1 182 ? -17.610 -8.815 24.913 1.00 78.75 182 GLY A O 1
ATOM 1387 N N . GLY A 1 183 ? -17.113 -9.979 23.056 1.00 89.19 183 GLY A N 1
ATOM 1388 C CA . GLY A 1 183 ? -17.478 -8.924 22.099 1.00 89.19 183 GLY A CA 1
ATOM 1389 C C . GLY A 1 183 ? -16.704 -7.609 22.249 1.00 89.19 183 GLY A C 1
ATOM 1390 O O . GLY A 1 183 ? -17.114 -6.586 21.692 1.00 89.19 183 GLY A O 1
ATOM 1391 N N . LYS A 1 184 ? -15.604 -7.614 23.009 1.00 90.38 184 LYS A N 1
ATOM 1392 C CA . LYS A 1 184 ? -14.746 -6.443 23.202 1.00 90.38 184 LYS A CA 1
ATOM 1393 C C . LYS A 1 184 ? -13.953 -6.165 21.923 1.00 90.38 184 LYS A C 1
ATOM 1395 O O . LYS A 1 184 ? -13.521 -7.126 21.281 1.00 90.38 184 LYS A O 1
ATOM 1400 N N . PRO A 1 185 ? -13.738 -4.891 21.555 1.00 92.19 185 PRO A N 1
ATOM 1401 C CA . PRO A 1 185 ? -12.840 -4.550 20.462 1.00 92.19 185 PRO A CA 1
ATOM 1402 C C . PRO A 1 185 ? -11.440 -5.142 20.654 1.00 92.19 185 PRO A C 1
ATOM 1404 O O . PRO A 1 185 ? -10.951 -5.247 21.783 1.00 92.19 185 PRO A O 1
ATOM 1407 N N . ILE A 1 186 ? -10.795 -5.515 19.551 1.00 90.00 186 ILE A N 1
ATOM 1408 C CA . ILE A 1 186 ? -9.407 -5.978 19.560 1.00 90.00 186 ILE A CA 1
ATOM 1409 C C . ILE A 1 186 ? -8.509 -4.756 19.738 1.00 90.00 186 ILE A C 1
ATOM 1411 O O . ILE A 1 186 ? -8.367 -3.945 18.822 1.00 90.00 186 ILE A O 1
ATOM 1415 N N . LYS A 1 187 ? -7.914 -4.627 20.924 1.00 86.38 187 LYS A N 1
ATOM 1416 C CA . LYS A 1 187 ? -6.917 -3.598 21.221 1.00 86.38 187 LYS A CA 1
ATOM 1417 C C . LYS A 1 187 ? -5.569 -3.986 20.643 1.00 86.38 187 LYS A C 1
ATOM 1419 O O . LYS A 1 187 ? -5.205 -5.155 20.665 1.00 86.38 187 LYS A O 1
ATOM 1424 N N . THR A 1 188 ? -4.816 -2.995 20.188 1.00 79.75 188 THR A N 1
ATOM 1425 C CA . THR A 1 188 ? -3.458 -3.210 19.677 1.00 79.75 188 THR A CA 1
ATOM 1426 C C . THR A 1 188 ? -2.382 -2.800 20.678 1.00 79.75 188 THR A C 1
ATOM 1428 O O . THR A 1 188 ? -1.207 -3.012 20.417 1.00 79.75 188 THR A O 1
ATOM 1431 N N . HIS A 1 189 ? -2.770 -2.244 21.833 1.00 72.31 189 HIS A N 1
ATOM 1432 C CA . HIS A 1 189 ? -1.866 -1.588 22.774 1.00 72.31 189 HIS A CA 1
ATOM 1433 C C . HIS A 1 189 ? -2.127 -1.936 24.242 1.00 72.31 189 HIS A C 1
ATOM 1435 O O . HIS A 1 189 ? -3.276 -2.004 24.680 1.00 72.31 189 HIS A O 1
ATOM 1441 N N . TYR A 1 190 ? -1.038 -2.055 25.012 1.00 59.72 190 TYR A N 1
ATOM 1442 C CA . TYR A 1 190 ? -1.056 -2.212 26.474 1.00 59.72 190 TYR A CA 1
ATOM 1443 C C . TYR A 1 190 ? -0.893 -0.878 27.236 1.00 59.72 190 TYR A C 1
ATOM 1445 O O . TYR A 1 190 ? -1.450 -0.713 28.318 1.00 59.72 190 TYR A O 1
ATOM 1453 N N . LEU A 1 191 ? -0.153 0.092 26.678 1.00 59.41 191 LEU A N 1
ATOM 1454 C CA . LEU A 1 191 ? 0.171 1.367 27.338 1.00 59.41 191 LEU A CA 1
ATOM 1455 C C . LEU A 1 191 ? -0.769 2.501 26.900 1.00 59.41 191 LEU A C 1
ATOM 1457 O O . LEU A 1 191 ? -1.040 2.671 25.714 1.00 59.41 191 LEU A O 1
ATOM 1461 N N . SER A 1 192 ? -1.206 3.332 27.849 1.00 54.88 192 SER A N 1
ATOM 1462 C CA . SER A 1 192 ? -1.867 4.613 27.564 1.00 54.88 192 SER A CA 1
ATOM 1463 C C . SER A 1 192 ? -0.845 5.675 27.128 1.00 54.88 192 SER A C 1
ATOM 1465 O O . SER A 1 192 ? 0.168 5.843 27.806 1.00 54.88 192 SER A O 1
ATOM 1467 N N . GLY A 1 193 ? -1.115 6.434 26.057 1.00 57.72 193 GLY A N 1
ATOM 1468 C CA . GLY A 1 193 ? -0.296 7.586 25.637 1.00 57.72 193 GLY A CA 1
ATOM 1469 C C . GLY A 1 193 ? 0.462 7.393 24.314 1.00 57.72 193 GLY A C 1
ATOM 1470 O O . GLY A 1 193 ? -0.096 6.863 23.360 1.00 57.72 193 GLY A O 1
ATOM 1471 N N . SER A 1 194 ? 1.727 7.837 24.250 1.00 51.47 194 SER A N 1
ATOM 1472 C CA . SER A 1 194 ? 2.585 7.951 23.042 1.00 51.47 194 SER A CA 1
ATOM 1473 C C . SER A 1 194 ? 2.947 6.636 22.337 1.00 51.47 194 SER A C 1
ATOM 1475 O O . SER A 1 194 ? 3.724 6.625 21.382 1.00 51.47 194 SER A O 1
ATOM 1477 N N . ALA A 1 195 ? 2.390 5.522 22.792 1.00 57.19 195 ALA A N 1
ATOM 1478 C CA . ALA A 1 195 ? 2.559 4.215 22.195 1.00 57.19 195 ALA A CA 1
ATOM 1479 C C . ALA A 1 195 ? 1.410 3.912 21.227 1.00 57.19 195 ALA A C 1
ATOM 1481 O O . ALA A 1 195 ? 0.885 2.824 21.313 1.00 57.19 195 ALA A O 1
ATOM 1482 N N . THR A 1 196 ? 0.982 4.830 20.357 1.00 61.72 196 THR A N 1
ATOM 1483 C CA . THR A 1 196 ? -0.024 4.568 19.306 1.00 61.72 196 THR A CA 1
ATOM 1484 C C . THR A 1 196 ? 0.647 3.964 18.061 1.00 61.72 196 THR A C 1
ATOM 1486 O O . THR A 1 196 ? 1.791 4.293 17.751 1.00 61.72 196 THR A O 1
ATOM 1489 N N . GLY A 1 197 ? -0.028 3.065 17.335 1.00 58.59 197 GLY A N 1
ATOM 1490 C CA . GLY A 1 197 ? 0.462 2.521 16.054 1.00 58.59 197 GLY A CA 1
ATOM 1491 C C . GLY A 1 197 ? 1.425 1.328 16.117 1.00 58.59 197 GLY A C 1
ATOM 1492 O O . GLY A 1 197 ? 2.292 1.168 15.267 1.00 58.59 197 GLY A O 1
ATOM 1493 N N . ARG A 1 198 ? 1.315 0.468 17.123 1.00 64.75 198 ARG A N 1
ATOM 1494 C CA . ARG A 1 198 ? 2.123 -0.752 17.290 1.00 64.75 198 ARG A CA 1
ATOM 1495 C C . ARG A 1 198 ? 1.184 -1.870 17.685 1.00 64.75 198 ARG A C 1
ATOM 1497 O O . ARG A 1 198 ? 0.483 -1.730 18.669 1.00 64.75 198 ARG A O 1
ATOM 1504 N N . ILE A 1 199 ? 1.145 -2.949 16.922 1.00 59.38 199 ILE A N 1
ATOM 1505 C CA . ILE A 1 199 ? 0.291 -4.084 17.262 1.00 59.38 199 ILE A CA 1
ATOM 1506 C C . ILE A 1 199 ? 1.064 -4.998 18.209 1.00 59.38 199 ILE A C 1
ATOM 1508 O O . ILE A 1 199 ? 2.085 -5.556 17.816 1.00 59.38 199 ILE A O 1
ATOM 1512 N N . ASP A 1 200 ? 0.565 -5.135 19.435 1.00 46.91 200 ASP A N 1
ATOM 1513 C CA . ASP A 1 200 ? 0.952 -6.180 20.378 1.00 46.91 200 ASP A CA 1
ATOM 1514 C C . ASP A 1 200 ? -0.254 -7.104 20.599 1.00 46.91 200 ASP A C 1
ATOM 1516 O O . ASP A 1 200 ? -1.320 -6.650 21.024 1.00 46.91 200 ASP A O 1
ATOM 1520 N N . ILE A 1 201 ? -0.115 -8.380 20.236 1.00 47.12 201 ILE A N 1
ATOM 1521 C CA . ILE A 1 201 ? -1.133 -9.409 20.472 1.00 47.12 201 ILE A CA 1
ATOM 1522 C C . ILE A 1 201 ? -0.576 -10.291 21.589 1.00 47.12 201 ILE A C 1
ATOM 1524 O O . ILE A 1 201 ? 0.301 -11.113 21.327 1.00 47.12 201 ILE A O 1
ATOM 1528 N N . ASN A 1 202 ? -1.062 -10.080 22.815 1.00 36.41 202 ASN A N 1
ATOM 1529 C CA . ASN A 1 202 ? -0.784 -10.953 23.962 1.00 36.41 202 ASN A CA 1
ATOM 1530 C C . ASN A 1 202 ? -1.716 -12.165 23.973 1.00 36.41 202 ASN A C 1
ATOM 1532 O O . ASN A 1 202 ? -2.920 -11.971 23.683 1.00 36.41 202 ASN A O 1
#

pLDDT: mean 89.49, std 11.84, range [36.41, 98.38]

Secondary structure (DSSP, 8-state):
---EEEE-TTSBEEEE-B-S-SSS--BPPPEE-EEESS----TTPPPPGGGEEE-B---GGG-TT-GGGTT----EEEEE-SSSSSSPEEEEE-TT-B-EEE-EEEEEESSSTTPEEEEPSPEE-EETTEE-B--TT-PPEEEEETTEEEEEEE-TTSBEEEEEESSSSBEEEEEE-B-TTT--B-B--SSSSS--S-----

Mean predicted aligned error: 5.37 Å

Solvent-accessible surface area (backbone atoms only — not comparable to full-atom values): 11082 Å² total; per-residue (Å²): 118,68,64,49,72,46,41,36,58,58,9,36,37,33,31,26,51,50,77,49,42,73,92,54,68,37,69,49,80,70,32,69,29,29,24,26,79,54,83,64,90,49,62,86,62,84,80,60,73,90,47,51,40,74,47,66,44,55,24,40,97,69,24,86,90,35,77,91,42,17,70,29,3,32,26,21,62,33,78,42,55,78,86,68,83,80,51,68,16,40,40,27,20,20,49,75,7,46,34,38,31,29,47,51,32,71,41,61,48,60,101,50,102,81,35,31,58,26,22,25,50,82,32,62,34,26,39,92,95,34,74,42,69,43,46,42,55,36,61,47,47,70,50,78,54,96,92,37,53,38,40,33,40,51,44,97,84,43,26,36,31,34,24,35,62,76,57,91,41,37,34,40,84,66,48,66,41,52,40,85,83,83,62,44,64,39,59,25,58,91,62,92,67,95,61,68,51,53,83,54,88,130

Radius of gyration: 17.82 Å; Cα contacts (8 Å, |Δi|>4): 507; chains: 1; bounding box: 37×44×52 Å